Protein AF-A0A7S2YWW5-F1 (afdb_monomer)

Organism: NCBI:txid464258

Sequence (216 aa):
PGPIPVGEVAAAQPLDPAFAEREFEAAADEYDVAPGLRRFLWKLSCHEISESCARTGHFQPVDATMQGTRPLYEAATYGALCGNLRPVLRVCSSWEDVLWAYCRSLLEQRVDDAVGDALPPSSQAKSVWLGQRPTGGQPKTMR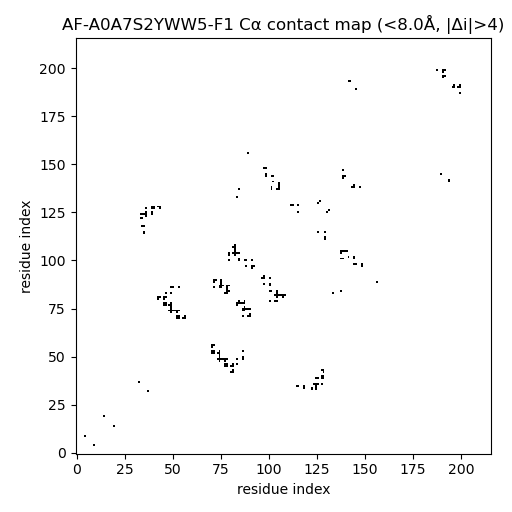EIFESMEAFSPADGSLQGGGEGAGAAHPGGQQQVAQERQQMQRQVQVSLILKDYPSLMEGLRRWVLHPSDHAV

Structure (mmCIF, N/CA/C/O backbone):
data_AF-A0A7S2YWW5-F1
#
_entry.id   AF-A0A7S2YWW5-F1
#
loop_
_atom_site.group_PDB
_atom_site.id
_atom_site.type_symbol
_atom_site.label_atom_id
_atom_site.label_alt_id
_atom_site.label_comp_id
_atom_site.label_asym_id
_atom_site.label_entity_id
_atom_site.label_seq_id
_atom_site.pdbx_PDB_ins_code
_atom_site.Cartn_x
_atom_site.Cartn_y
_atom_site.Cartn_z
_atom_site.occupancy
_atom_site.B_iso_or_equiv
_atom_site.auth_seq_id
_atom_site.auth_comp_id
_atom_site.auth_asym_id
_atom_site.auth_atom_id
_atom_site.pdbx_PDB_model_num
ATOM 1 N N . PRO A 1 1 ? 6.765 -21.912 -46.704 1.00 39.84 1 PRO A N 1
ATOM 2 C CA . PRO A 1 1 ? 5.698 -21.020 -46.197 1.00 39.84 1 PRO A CA 1
ATOM 3 C C . PRO A 1 1 ? 4.399 -21.235 -46.990 1.00 39.84 1 PRO A C 1
ATOM 5 O O . PRO A 1 1 ? 4.245 -20.703 -48.086 1.00 39.84 1 PRO A O 1
ATOM 8 N N . GLY A 1 2 ? 3.527 -22.112 -46.487 1.00 61.88 2 GLY A N 1
ATOM 9 C CA . GLY A 1 2 ? 2.169 -22.267 -47.016 1.00 61.88 2 GLY A CA 1
ATOM 10 C C . GLY A 1 2 ? 1.250 -21.159 -46.483 1.00 61.88 2 GLY A C 1
ATOM 11 O O . GLY A 1 2 ? 1.582 -20.555 -45.462 1.00 61.88 2 GLY A O 1
ATOM 12 N N . PRO A 1 3 ? 0.134 -20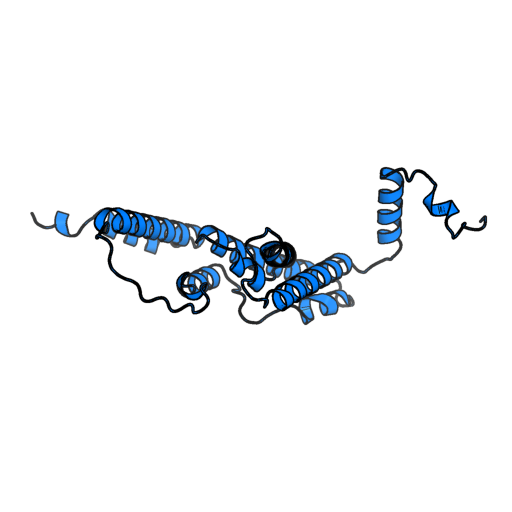.856 -47.166 1.00 56.72 3 PRO A N 1
ATOM 13 C CA . PRO A 1 3 ? -0.782 -19.804 -46.742 1.00 56.72 3 PRO A CA 1
ATOM 14 C C . PRO A 1 3 ? -1.438 -20.163 -45.403 1.00 56.72 3 PRO A C 1
ATOM 16 O O . PRO A 1 3 ? -1.953 -21.267 -45.234 1.00 56.72 3 PRO A O 1
ATOM 19 N N . ILE A 1 4 ? -1.413 -19.218 -44.462 1.00 55.25 4 ILE A N 1
ATOM 20 C CA . ILE A 1 4 ? -2.092 -19.330 -43.168 1.00 55.25 4 ILE A CA 1
ATOM 21 C C . ILE A 1 4 ? -3.601 -19.196 -43.427 1.00 55.25 4 ILE A C 1
ATOM 23 O O . ILE A 1 4 ? -4.020 -18.192 -44.012 1.00 55.25 4 ILE A O 1
ATOM 27 N N . PRO A 1 5 ? -4.430 -20.181 -43.048 1.00 48.16 5 PRO A N 1
ATOM 28 C CA . PRO A 1 5 ? -5.870 -20.088 -43.234 1.00 48.16 5 PRO A CA 1
ATOM 29 C C . PRO A 1 5 ? -6.457 -19.060 -42.260 1.00 48.16 5 PRO A C 1
ATOM 31 O O . PRO A 1 5 ? -6.271 -19.161 -41.051 1.00 48.16 5 PRO A O 1
ATOM 34 N N . VAL A 1 6 ? -7.197 -18.081 -42.784 1.00 50.25 6 VAL A N 1
ATOM 35 C CA . VAL A 1 6 ? -7.973 -17.119 -41.987 1.00 50.25 6 VAL A CA 1
ATOM 36 C C . VAL A 1 6 ? -9.455 -17.355 -42.278 1.00 50.25 6 VAL A C 1
ATOM 38 O O . VAL A 1 6 ? -9.867 -17.314 -43.437 1.00 50.25 6 VAL A O 1
ATOM 41 N N . GLY A 1 7 ? -10.250 -17.635 -41.241 1.00 55.84 7 GLY A N 1
ATOM 42 C CA . GLY A 1 7 ? -11.693 -17.900 -41.334 1.00 55.84 7 GLY A CA 1
ATOM 43 C C . GLY A 1 7 ? -12.167 -19.006 -40.383 1.00 55.84 7 GLY A C 1
ATOM 44 O O . GLY A 1 7 ? -11.367 -19.566 -39.639 1.00 55.84 7 GLY A O 1
ATOM 45 N N . GLU A 1 8 ? -13.461 -19.347 -40.429 1.00 49.97 8 GLU A N 1
ATOM 46 C CA . GLU A 1 8 ? -14.141 -20.324 -39.545 1.00 49.97 8 GLU A CA 1
ATOM 47 C C . GLU A 1 8 ? -13.454 -21.702 -39.460 1.00 49.97 8 GLU A C 1
ATOM 49 O O . GLU A 1 8 ? -13.589 -22.406 -38.462 1.00 49.97 8 GLU A O 1
ATOM 54 N N . VAL A 1 9 ? -12.649 -22.067 -40.462 1.00 50.25 9 VAL A N 1
ATOM 55 C CA . VAL A 1 9 ? -11.847 -23.303 -40.483 1.00 50.25 9 VAL A CA 1
ATOM 56 C C . VAL A 1 9 ? -10.733 -23.298 -39.420 1.00 50.25 9 VAL A C 1
ATOM 58 O O . VAL A 1 9 ? -10.378 -24.360 -38.914 1.00 50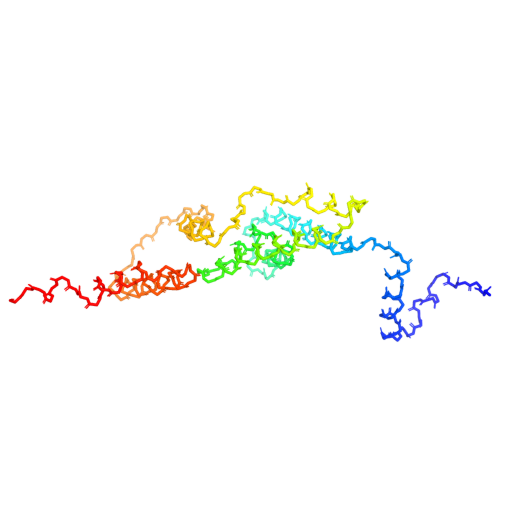.25 9 VAL A O 1
ATOM 61 N N . ALA A 1 10 ? -10.220 -22.127 -39.021 1.00 49.94 10 ALA A N 1
ATOM 62 C CA . ALA A 1 10 ? -9.253 -21.996 -37.925 1.00 49.94 10 ALA A CA 1
ATOM 63 C C . ALA A 1 10 ? -9.902 -22.186 -36.540 1.00 49.94 10 ALA A C 1
ATOM 65 O O . ALA A 1 10 ? -9.251 -22.659 -35.614 1.00 49.94 10 ALA A O 1
ATOM 66 N N . ALA A 1 11 ? -11.197 -21.877 -36.400 1.00 51.22 11 ALA A N 1
ATOM 67 C CA . ALA A 1 11 ? -11.925 -21.985 -35.133 1.00 51.22 11 ALA A CA 1
ATOM 68 C C . ALA A 1 11 ? -12.351 -23.427 -34.786 1.00 51.22 11 ALA A C 1
ATOM 70 O O . ALA A 1 11 ? -12.747 -23.692 -33.654 1.00 51.22 11 ALA A O 1
ATOM 71 N N . ALA A 1 12 ? -12.284 -24.353 -35.750 1.00 52.53 12 ALA A N 1
ATOM 72 C CA . ALA A 1 12 ? -12.723 -25.741 -35.593 1.00 52.53 12 ALA A CA 1
ATOM 73 C C . ALA A 1 12 ? -11.589 -26.727 -35.257 1.00 52.53 12 ALA A C 1
ATOM 75 O O . ALA A 1 12 ? -11.858 -27.916 -35.066 1.00 52.53 12 ALA A O 1
ATOM 76 N N . GLN A 1 13 ? -10.329 -26.279 -35.188 1.00 56.72 13 GLN A N 1
ATOM 77 C CA . GLN A 1 13 ? -9.260 -27.147 -34.700 1.00 56.72 13 GLN A CA 1
ATOM 78 C C . GLN A 1 13 ? -9.325 -27.242 -33.171 1.00 56.72 13 GLN A C 1
ATOM 80 O O . GLN A 1 13 ? -9.446 -26.211 -32.508 1.00 56.72 13 GLN A O 1
ATOM 85 N N . PRO A 1 14 ? -9.244 -28.454 -32.589 1.00 50.38 14 PRO A N 1
ATOM 86 C CA . PRO A 1 14 ? -9.071 -28.598 -31.154 1.00 50.38 14 PRO A CA 1
ATOM 87 C C . PRO A 1 14 ? -7.715 -27.991 -30.793 1.00 50.38 14 PRO A C 1
ATOM 89 O O . PRO A 1 14 ? -6.672 -28.608 -31.002 1.00 50.38 14 PRO A O 1
ATOM 92 N N . LEU A 1 15 ? -7.740 -26.746 -30.318 1.00 51.38 15 LEU A N 1
ATOM 93 C CA . LEU A 1 15 ? -6.575 -26.070 -29.773 1.00 51.38 15 LEU A CA 1
ATOM 94 C C . LEU A 1 15 ? -6.122 -26.881 -28.565 1.00 51.38 15 LEU A C 1
ATOM 96 O O . LEU A 1 15 ? -6.803 -26.911 -27.540 1.00 51.38 15 LEU A O 1
ATOM 100 N N . ASP A 1 16 ? -4.996 -27.575 -28.710 1.00 62.56 16 ASP A N 1
ATOM 101 C CA . ASP A 1 16 ? -4.280 -28.115 -27.566 1.00 62.56 16 ASP A CA 1
ATOM 102 C C . ASP A 1 16 ? -3.958 -26.920 -26.651 1.00 62.56 16 ASP A C 1
ATOM 104 O O . ASP A 1 16 ? -3.221 -26.021 -27.074 1.00 62.56 16 ASP A O 1
ATOM 108 N N . PRO A 1 17 ? -4.538 -26.848 -25.438 1.00 59.31 17 PRO A N 1
ATOM 109 C CA . PRO A 1 17 ? -4.385 -25.685 -24.573 1.00 59.31 17 PRO A CA 1
ATOM 110 C C . PRO A 1 17 ? -2.913 -25.409 -24.255 1.00 59.31 17 PRO A C 1
ATOM 112 O O . PRO A 1 17 ? -2.530 -24.250 -24.147 1.00 59.31 17 PRO A O 1
ATOM 115 N N . ALA A 1 18 ? -2.069 -26.447 -24.209 1.00 61.78 18 ALA A N 1
ATOM 116 C CA . ALA A 1 18 ? -0.636 -26.299 -23.977 1.00 61.78 18 ALA A CA 1
ATOM 117 C C . ALA A 1 18 ? 0.118 -25.747 -25.201 1.00 61.78 18 ALA A C 1
ATOM 119 O O . ALA A 1 18 ? 1.146 -25.084 -25.052 1.00 61.78 18 ALA A O 1
ATOM 120 N N . PHE A 1 19 ? -0.373 -26.013 -26.415 1.00 55.88 19 PHE A N 1
ATOM 121 C CA . PHE A 1 19 ? 0.177 -25.448 -27.647 1.00 55.88 19 PHE A CA 1
ATOM 122 C C . PHE A 1 19 ? -0.238 -23.985 -27.810 1.00 55.88 19 PHE A C 1
ATOM 124 O O . PHE A 1 19 ? 0.611 -23.149 -28.097 1.00 55.88 19 PHE A O 1
ATOM 131 N N . ALA A 1 20 ? -1.509 -23.666 -27.546 1.00 60.28 20 ALA A N 1
ATOM 132 C CA . ALA A 1 20 ? -2.020 -22.299 -27.588 1.00 60.28 20 ALA A CA 1
ATOM 133 C C . ALA A 1 20 ? -1.336 -21.401 -26.547 1.00 60.28 20 ALA A C 1
ATOM 135 O O . ALA A 1 20 ? -0.971 -20.274 -26.861 1.00 60.28 20 ALA A O 1
ATOM 136 N N . GLU A 1 21 ? -1.112 -21.903 -25.329 1.00 57.69 21 GLU A N 1
ATOM 137 C CA . GLU A 1 21 ? -0.389 -21.181 -24.277 1.00 57.69 21 GLU A CA 1
ATOM 138 C C . GLU A 1 21 ? 1.073 -20.926 -24.674 1.00 57.69 21 GLU A C 1
ATOM 140 O O . GLU A 1 21 ? 1.548 -19.801 -24.544 1.00 57.69 21 GLU A O 1
ATOM 145 N N . ARG A 1 22 ? 1.751 -21.916 -25.276 1.00 57.81 22 ARG A N 1
ATOM 146 C CA . ARG A 1 22 ? 3.111 -21.743 -25.818 1.00 57.81 22 ARG A CA 1
ATOM 147 C C . ARG A 1 22 ? 3.181 -20.795 -27.008 1.00 57.81 22 ARG A C 1
ATOM 149 O O . ARG A 1 22 ? 4.151 -20.057 -27.105 1.00 57.81 22 ARG A O 1
ATOM 156 N N . GLU A 1 23 ? 2.210 -20.815 -27.917 1.00 58.53 23 GLU A N 1
ATOM 157 C CA . GLU A 1 23 ? 2.151 -19.866 -29.035 1.00 58.53 23 GLU A CA 1
ATOM 158 C C . GLU A 1 23 ? 1.865 -18.447 -28.542 1.00 58.53 23 GLU A C 1
ATOM 160 O O . GLU A 1 23 ? 2.477 -17.505 -29.032 1.00 58.53 23 GLU A O 1
ATOM 165 N N . PHE A 1 24 ? 0.991 -18.283 -27.545 1.00 54.69 24 PHE A N 1
ATOM 166 C CA . PHE A 1 24 ? 0.744 -16.987 -26.913 1.00 54.69 24 PHE A CA 1
ATOM 167 C C . PHE A 1 24 ? 1.979 -16.461 -26.181 1.00 54.69 24 PHE A C 1
ATOM 169 O O . PHE A 1 24 ? 2.287 -15.277 -26.287 1.00 54.69 24 PHE A O 1
ATOM 176 N N . GLU A 1 25 ? 2.691 -17.323 -25.455 1.00 53.62 25 GLU A N 1
ATOM 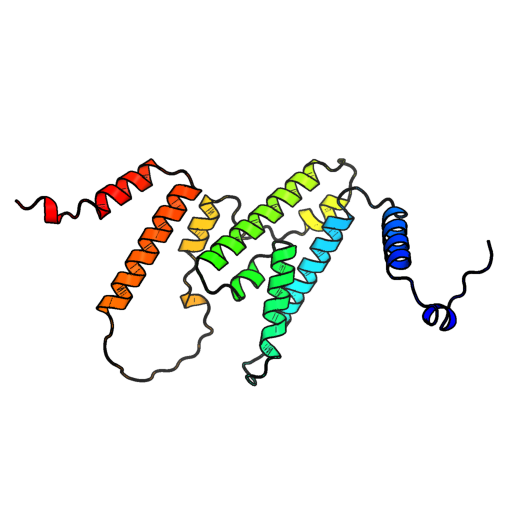177 C CA . GLU A 1 25 ? 3.923 -16.975 -24.746 1.00 53.62 25 GLU A CA 1
ATOM 178 C C . GLU A 1 25 ? 5.059 -16.656 -25.732 1.00 53.62 25 GLU A C 1
ATOM 180 O O . GLU A 1 25 ? 5.711 -15.621 -25.606 1.00 53.62 25 GLU A O 1
ATOM 185 N N . ALA A 1 26 ? 5.212 -17.457 -26.792 1.00 54.41 26 ALA A N 1
ATOM 186 C CA . ALA A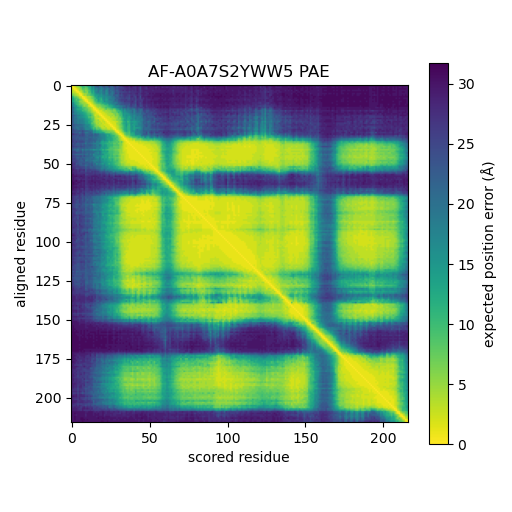 1 26 ? 6.174 -17.210 -27.864 1.00 54.41 26 ALA A CA 1
ATOM 187 C C . ALA A 1 26 ? 5.857 -15.927 -28.649 1.00 54.41 26 ALA A C 1
ATOM 189 O O . ALA A 1 26 ? 6.767 -15.150 -28.909 1.00 54.41 26 ALA A O 1
ATOM 190 N N . ALA A 1 27 ? 4.588 -15.652 -28.971 1.00 55.22 27 ALA A N 1
ATOM 191 C CA . ALA A 1 27 ? 4.165 -14.408 -29.622 1.00 55.22 27 ALA A CA 1
ATOM 192 C C . ALA A 1 27 ? 4.322 -13.184 -28.701 1.00 55.22 27 ALA A C 1
ATOM 194 O O . ALA A 1 27 ? 4.608 -12.079 -29.167 1.00 55.22 27 ALA A O 1
ATOM 195 N N . ALA A 1 28 ? 4.159 -13.368 -27.386 1.00 52.34 28 ALA A N 1
ATOM 196 C CA . ALA A 1 28 ? 4.420 -12.332 -26.393 1.00 52.34 28 ALA A CA 1
ATOM 197 C C . ALA A 1 28 ? 5.917 -12.022 -26.252 1.00 52.34 28 ALA A C 1
ATOM 199 O O . ALA A 1 28 ? 6.250 -10.876 -25.940 1.00 52.34 28 ALA A O 1
ATOM 200 N N . ASP A 1 29 ? 6.789 -13.006 -26.487 1.00 50.16 29 ASP A N 1
AT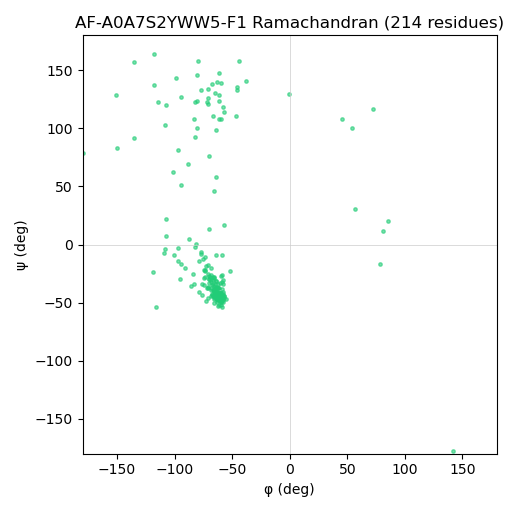OM 201 C CA . ASP A 1 29 ? 8.247 -12.857 -26.524 1.00 50.16 29 ASP A CA 1
ATOM 202 C C . ASP A 1 29 ? 8.783 -12.379 -27.886 1.00 50.16 29 ASP A C 1
ATOM 204 O O . ASP A 1 29 ? 9.821 -11.723 -27.927 1.00 50.16 29 ASP A O 1
ATOM 208 N N . GLU A 1 30 ? 8.071 -12.634 -28.989 1.00 50.72 30 GLU A N 1
ATOM 209 C CA . GLU A 1 30 ? 8.463 -12.212 -30.346 1.00 50.72 30 GLU A CA 1
ATOM 210 C C . GLU A 1 30 ? 8.371 -10.690 -30.542 1.00 50.72 30 GLU A C 1
ATOM 212 O O . GLU A 1 30 ? 9.135 -10.094 -31.306 1.00 50.72 30 GLU A O 1
ATOM 217 N N . TYR A 1 31 ? 7.483 -10.034 -29.792 1.00 53.03 31 TYR A N 1
ATOM 218 C CA . TYR A 1 31 ? 7.608 -8.607 -29.546 1.00 53.03 31 TYR A CA 1
ATOM 219 C C . TYR A 1 31 ? 8.574 -8.416 -28.383 1.00 53.03 31 TYR A C 1
ATOM 221 O O . TYR A 1 31 ? 8.230 -8.656 -27.227 1.00 53.03 31 TYR A O 1
ATOM 229 N N . ASP A 1 32 ? 9.767 -7.929 -28.710 1.00 52.41 32 ASP A N 1
ATOM 230 C CA . ASP A 1 32 ? 10.822 -7.454 -27.810 1.00 52.41 32 ASP A CA 1
ATOM 231 C C . ASP A 1 32 ? 10.326 -6.215 -27.019 1.00 52.41 32 ASP A C 1
ATOM 233 O O . ASP A 1 32 ? 10.806 -5.084 -27.135 1.00 52.41 32 ASP A O 1
ATOM 237 N N . VAL A 1 33 ? 9.231 -6.393 -26.276 1.00 60.09 33 VAL A N 1
ATOM 238 C CA . VAL A 1 33 ? 8.586 -5.381 -25.456 1.00 60.09 33 VAL A CA 1
ATOM 239 C C . VAL A 1 33 ? 9.580 -5.083 -24.349 1.00 60.09 33 VAL A C 1
ATOM 241 O O . VAL A 1 33 ? 9.839 -5.941 -23.506 1.00 60.09 33 VAL A O 1
ATOM 244 N N . ALA A 1 34 ? 10.153 -3.876 -24.387 1.00 65.94 34 ALA A N 1
ATOM 245 C CA . ALA A 1 34 ? 11.179 -3.419 -23.455 1.00 65.94 34 ALA A CA 1
ATOM 246 C C . ALA A 1 34 ? 10.908 -3.918 -22.020 1.00 65.94 34 ALA A C 1
ATOM 248 O O . ALA A 1 34 ? 9.744 -3.902 -21.593 1.00 65.94 34 ALA A O 1
ATOM 249 N N . PRO A 1 35 ? 11.944 -4.323 -21.256 1.00 68.19 35 PRO A N 1
ATOM 250 C CA . PRO A 1 35 ? 11.759 -4.865 -19.914 1.00 68.19 35 PRO A CA 1
ATOM 251 C C . PRO A 1 35 ? 10.784 -4.001 -19.099 1.00 68.19 35 PRO A C 1
ATOM 253 O O . PRO A 1 35 ? 10.814 -2.771 -19.170 1.00 68.19 35 PRO A O 1
ATOM 256 N N . GLY A 1 36 ? 9.846 -4.634 -18.392 1.00 73.25 36 GLY A N 1
ATOM 257 C CA . GLY A 1 36 ? 8.837 -3.949 -17.574 1.00 73.25 36 GLY A CA 1
ATOM 258 C C . GLY A 1 36 ? 7.633 -3.342 -18.316 1.00 73.25 36 GLY A C 1
ATOM 259 O O . GLY A 1 36 ? 6.611 -3.111 -17.670 1.00 73.25 36 GLY A O 1
ATOM 260 N N . LEU A 1 37 ? 7.666 -3.147 -19.642 1.00 83.56 37 LEU A N 1
ATOM 261 C CA . LEU A 1 37 ? 6.541 -2.543 -20.377 1.00 83.56 37 LEU A CA 1
ATOM 262 C C . LEU A 1 37 ? 5.283 -3.429 -20.358 1.00 83.56 37 LEU A C 1
ATOM 264 O O . LEU A 1 37 ? 4.196 -2.910 -20.115 1.00 83.56 37 LEU A O 1
ATOM 268 N N . ARG A 1 38 ? 5.412 -4.760 -20.485 1.00 84.00 38 ARG A N 1
ATOM 269 C CA . ARG A 1 38 ? 4.269 -5.693 -20.341 1.00 84.00 38 ARG A CA 1
ATOM 270 C C . ARG A 1 38 ? 3.583 -5.554 -18.976 1.00 84.00 38 ARG A C 1
ATOM 272 O O . ARG A 1 38 ? 2.363 -5.430 -18.904 1.00 84.00 38 ARG A O 1
ATOM 279 N N . ARG A 1 39 ? 4.374 -5.497 -17.895 1.00 87.56 39 ARG A N 1
ATOM 280 C CA . ARG A 1 39 ? 3.867 -5.308 -16.524 1.00 87.56 39 ARG A CA 1
ATOM 281 C C . ARG A 1 39 ? 3.128 -3.979 -16.393 1.00 87.56 39 ARG A C 1
A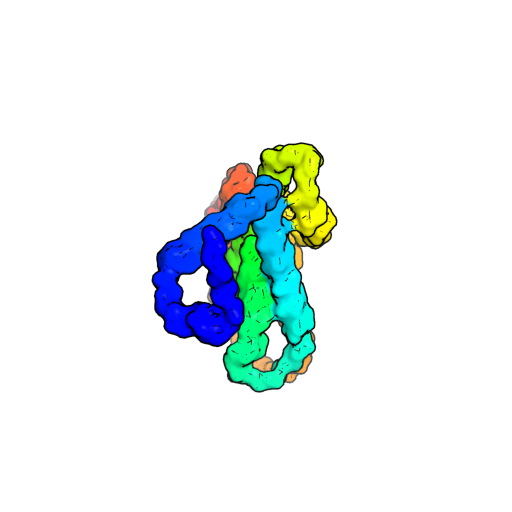TOM 283 O O . ARG A 1 39 ? 2.029 -3.951 -15.853 1.00 87.56 39 ARG A O 1
ATOM 290 N N . PHE A 1 40 ? 3.713 -2.888 -16.880 1.00 90.06 40 PHE A N 1
ATOM 291 C CA . PHE A 1 40 ? 3.111 -1.559 -16.768 1.00 90.06 40 PHE A CA 1
ATOM 292 C C . PHE A 1 40 ? 1.847 -1.395 -17.613 1.00 90.06 40 PHE A C 1
ATOM 294 O O . PHE A 1 40 ? 0.887 -0.802 -17.127 1.00 90.06 40 PHE A O 1
ATOM 301 N N . LEU A 1 41 ? 1.797 -1.976 -18.814 1.00 89.62 41 LEU A N 1
ATOM 302 C CA . LEU A 1 41 ? 0.573 -2.020 -19.620 1.00 89.62 41 LEU A CA 1
ATOM 303 C C . LEU A 1 41 ? -0.531 -2.805 -18.913 1.00 89.62 41 LEU A C 1
ATOM 305 O O . LEU A 1 41 ? -1.645 -2.305 -18.791 1.00 89.62 41 LEU A O 1
ATOM 309 N N . TRP A 1 42 ? -0.212 -3.986 -18.377 1.00 91.06 42 TRP A N 1
ATOM 310 C CA . TRP A 1 42 ? -1.174 -4.775 -17.608 1.00 91.06 42 TRP A CA 1
ATOM 311 C C . TRP A 1 42 ? -1.701 -4.006 -16.388 1.00 91.06 42 TRP A C 1
ATOM 313 O O . TRP A 1 42 ? -2.910 -3.953 -16.166 1.00 91.06 42 TRP A O 1
ATOM 323 N N . LYS A 1 43 ? -0.818 -3.336 -15.635 1.00 92.88 43 LYS A N 1
ATOM 324 C CA . LYS A 1 43 ? -1.222 -2.507 -14.489 1.00 92.88 43 LYS A CA 1
ATOM 325 C C . LYS A 1 43 ? -2.131 -1.353 -14.894 1.00 92.88 43 LYS A C 1
ATOM 327 O O . LYS A 1 43 ? -3.112 -1.100 -14.195 1.00 92.88 43 LYS A O 1
ATOM 332 N N . LEU A 1 44 ? -1.834 -0.690 -16.010 1.00 91.88 44 LEU A N 1
ATOM 333 C CA . LEU A 1 44 ? -2.680 0.365 -16.558 1.00 91.88 44 LEU A CA 1
ATOM 334 C C . LEU A 1 44 ? -4.065 -0.181 -16.926 1.00 91.88 44 LEU A C 1
ATOM 336 O O . LEU A 1 44 ? -5.068 0.407 -16.534 1.00 91.88 44 LEU A O 1
ATOM 340 N N . SER A 1 45 ? -4.140 -1.341 -17.586 1.00 92.31 45 SER A N 1
ATOM 341 C CA . SER A 1 45 ? -5.419 -1.999 -17.878 1.00 92.31 45 SER A CA 1
ATOM 342 C C . SER A 1 45 ? -6.208 -2.301 -16.602 1.00 92.31 45 SER A C 1
ATOM 344 O O . SER A 1 45 ? -7.384 -1.958 -16.515 1.00 92.31 45 SER A O 1
ATOM 346 N N . CYS A 1 46 ? -5.568 -2.880 -15.581 1.00 93.25 46 CYS A N 1
ATOM 347 C CA . CYS A 1 46 ? -6.213 -3.121 -14.289 1.00 93.25 46 CYS A CA 1
ATOM 348 C C . CYS A 1 46 ? -6.698 -1.821 -13.635 1.00 93.25 46 CYS A C 1
ATOM 350 O O . CYS A 1 46 ? -7.802 -1.781 -13.097 1.00 93.25 46 CYS A O 1
ATOM 352 N N . HIS A 1 47 ? -5.905 -0.751 -13.684 1.00 92.31 47 HIS A N 1
ATOM 353 C CA . HIS A 1 47 ? -6.294 0.549 -13.146 1.00 92.31 47 HIS A CA 1
ATOM 354 C C . HIS A 1 47 ? -7.528 1.120 -13.852 1.00 92.31 47 HIS A C 1
ATOM 356 O O . HIS A 1 47 ? -8.480 1.508 -13.178 1.00 92.31 47 HIS A O 1
ATOM 362 N N . GLU A 1 48 ? -7.552 1.111 -15.185 1.00 90.44 48 GLU A N 1
ATOM 363 C CA . GLU A 1 48 ? -8.690 1.619 -15.954 1.00 90.44 48 GLU A CA 1
ATOM 364 C C . GLU A 1 48 ? -9.965 0.811 -15.711 1.00 90.44 48 GLU A C 1
ATOM 366 O O . GLU A 1 48 ? -11.032 1.399 -15.534 1.00 90.44 48 GLU A O 1
ATOM 371 N N . ILE A 1 49 ? -9.867 -0.520 -15.622 1.00 90.50 49 ILE A N 1
ATOM 372 C CA . ILE A 1 49 ? -11.012 -1.371 -15.266 1.00 90.50 49 ILE A CA 1
ATOM 373 C C . ILE A 1 49 ? -11.494 -1.036 -13.849 1.00 90.50 49 ILE A C 1
ATOM 375 O O . ILE A 1 49 ? -12.684 -0.811 -13.635 1.00 90.50 49 ILE A O 1
ATOM 379 N N . SER A 1 50 ? -10.569 -0.936 -12.891 1.00 91.25 50 SER A N 1
ATOM 380 C CA . SER A 1 50 ? -10.872 -0.611 -11.497 1.00 91.25 50 SER A CA 1
ATOM 381 C C . SER A 1 50 ? -11.586 0.741 -11.362 1.00 91.25 50 SER A C 1
ATOM 383 O O . SER A 1 50 ? -12.621 0.831 -10.701 1.00 91.25 50 SER A O 1
ATOM 385 N N . GLU A 1 51 ? -11.103 1.780 -12.048 1.00 88.75 51 GLU A N 1
ATOM 386 C CA . GLU A 1 51 ? -11.727 3.107 -12.058 1.00 88.75 51 GLU A CA 1
ATOM 387 C C . GLU A 1 51 ? -13.046 3.133 -12.843 1.00 88.75 51 GLU A C 1
ATOM 389 O O . GLU A 1 51 ? -13.995 3.793 -12.422 1.00 88.75 51 GLU A O 1
ATOM 394 N N . SER A 1 52 ? -13.149 2.407 -13.960 1.00 85.88 52 SER A N 1
ATOM 395 C CA . SER A 1 52 ? -14.391 2.296 -14.731 1.00 85.88 52 SER A CA 1
ATOM 396 C C . SER A 1 52 ? -15.504 1.671 -13.893 1.00 85.88 52 SER A C 1
ATOM 398 O O . SER A 1 52 ? -16.554 2.292 -13.721 1.00 85.88 52 SER A O 1
ATOM 400 N N . CYS A 1 53 ? -15.239 0.516 -13.276 1.00 80.44 53 CYS A N 1
ATOM 401 C CA . CYS A 1 53 ? -16.190 -0.177 -12.410 1.00 80.44 53 CYS A CA 1
ATOM 402 C C . CYS A 1 53 ? -16.552 0.664 -11.171 1.00 80.44 53 CYS A C 1
ATOM 404 O O . CYS A 1 53 ? -17.715 0.706 -10.759 1.00 80.44 53 CYS A O 1
ATOM 406 N N . ALA A 1 54 ? -15.585 1.409 -10.617 1.00 74.50 54 ALA A N 1
ATOM 407 C CA . ALA A 1 54 ? -15.806 2.312 -9.489 1.00 74.50 54 ALA A CA 1
ATOM 408 C C . ALA A 1 54 ? -16.643 3.560 -9.836 1.00 74.50 54 ALA A C 1
ATOM 410 O O . ALA A 1 54 ? -17.299 4.097 -8.934 1.00 74.50 54 ALA A O 1
ATOM 411 N N . ARG A 1 55 ? -16.624 4.020 -11.100 1.00 74.00 55 ARG A N 1
ATOM 412 C CA . ARG A 1 55 ? -17.455 5.123 -11.629 1.00 74.00 55 ARG A CA 1
ATOM 413 C C . ARG A 1 55 ? -18.880 4.670 -11.943 1.00 74.00 55 ARG A C 1
ATOM 415 O O . ARG A 1 55 ? -19.824 5.387 -11.627 1.00 74.00 55 ARG A O 1
ATOM 422 N N . THR A 1 56 ? -19.048 3.478 -12.515 1.00 64.69 56 THR A N 1
ATOM 423 C CA . THR A 1 56 ? -20.372 2.899 -12.809 1.00 64.69 56 THR A CA 1
ATOM 424 C C . THR A 1 56 ? -21.133 2.449 -11.562 1.00 64.69 56 THR A C 1
ATOM 426 O O . THR A 1 56 ? -22.349 2.315 -11.614 1.00 64.69 56 THR A O 1
ATOM 429 N N . GLY A 1 57 ? -20.456 2.274 -10.421 1.00 54.69 57 GLY A N 1
ATOM 430 C CA . GLY A 1 57 ? -21.069 1.938 -9.128 1.00 54.69 57 GLY A CA 1
ATOM 431 C C . GLY A 1 57 ? -21.905 3.050 -8.469 1.00 54.69 57 GLY A C 1
ATOM 432 O O . GLY A 1 57 ? -22.216 2.942 -7.289 1.00 54.69 57 GLY A O 1
ATOM 433 N N . HIS A 1 58 ? -22.257 4.119 -9.190 1.00 48.53 58 HIS A N 1
ATOM 434 C CA . HIS A 1 58 ? -23.163 5.182 -8.736 1.00 48.53 58 HIS A CA 1
ATOM 435 C C . HIS A 1 58 ? -24.610 4.914 -9.201 1.00 48.53 58 HIS A C 1
ATOM 437 O O . HIS A 1 58 ? -25.244 5.765 -9.822 1.00 48.53 58 HIS A O 1
ATOM 443 N N . PHE A 1 59 ? -25.130 3.711 -8.939 1.00 41.53 59 PHE A N 1
ATOM 444 C CA . PHE A 1 59 ? -26.528 3.369 -9.208 1.00 41.53 59 PHE A CA 1
ATOM 445 C C . PHE A 1 59 ? -27.240 3.018 -7.901 1.00 41.53 59 PHE A C 1
ATOM 447 O O . PHE A 1 59 ? -26.675 2.366 -7.027 1.00 41.53 59 PHE A O 1
ATOM 454 N N . GLN A 1 60 ? -28.459 3.540 -7.780 1.00 40.69 60 GLN A N 1
ATOM 455 C CA . GLN A 1 60 ? -29.363 3.466 -6.635 1.00 40.69 60 GLN A CA 1
ATOM 456 C C . GLN A 1 60 ? -29.458 2.067 -5.994 1.00 40.69 60 GLN A C 1
ATOM 458 O O . GLN A 1 60 ? -29.251 1.065 -6.680 1.00 40.69 60 GLN A O 1
ATOM 463 N N . PRO A 1 61 ? -29.878 1.976 -4.715 1.00 42.44 61 PRO A N 1
ATOM 464 C CA . PRO A 1 61 ? -30.293 0.720 -4.107 1.00 42.44 61 PRO A CA 1
ATOM 465 C C . PRO A 1 61 ? -31.627 0.294 -4.734 1.00 42.44 61 PRO A C 1
ATOM 467 O O . PRO A 1 61 ? -32.691 0.479 -4.151 1.00 42.44 61 PRO A O 1
ATOM 470 N N . VAL A 1 62 ? -31.584 -0.221 -5.958 1.00 46.78 62 VAL A N 1
ATOM 471 C CA . VAL A 1 62 ? -32.722 -0.889 -6.580 1.00 46.78 62 VAL A CA 1
ATOM 472 C C . VAL A 1 62 ? -32.380 -2.369 -6.615 1.00 46.78 62 VAL A C 1
ATOM 474 O O . VAL A 1 62 ? -31.563 -2.833 -7.403 1.00 46.78 62 VAL A O 1
ATOM 477 N N . ASP A 1 63 ? -33.018 -3.053 -5.673 1.00 43.38 63 ASP A N 1
ATOM 478 C CA . ASP A 1 63 ? -33.192 -4.490 -5.538 1.00 43.38 63 ASP A CA 1
ATOM 479 C C . ASP A 1 63 ? -31.973 -5.323 -5.124 1.00 43.38 63 ASP A C 1
ATOM 481 O O . ASP A 1 63 ? -30.975 -5.481 -5.823 1.00 43.38 63 ASP A O 1
ATOM 485 N N . ALA A 1 64 ? -32.133 -5.941 -3.950 1.00 47.78 64 ALA A N 1
ATOM 486 C CA . ALA A 1 64 ? -31.249 -6.881 -3.267 1.00 47.78 64 ALA A CA 1
ATOM 487 C C . ALA A 1 64 ? -31.080 -8.226 -4.007 1.00 47.78 64 ALA A C 1
ATOM 489 O O . ALA A 1 64 ? -31.145 -9.302 -3.414 1.00 47.78 64 ALA A O 1
ATOM 490 N N . THR A 1 65 ? -30.857 -8.183 -5.316 1.00 48.84 65 THR A N 1
ATOM 491 C CA . THR A 1 65 ? -30.394 -9.327 -6.097 1.00 48.84 65 THR A CA 1
ATOM 492 C C . THR A 1 65 ? -28.885 -9.184 -6.298 1.00 48.84 65 THR A C 1
ATOM 494 O O . THR A 1 65 ? -28.365 -8.078 -6.418 1.00 48.84 65 THR A O 1
ATOM 497 N N . MET A 1 66 ? -28.149 -10.299 -6.282 1.00 51.50 66 MET A N 1
ATOM 498 C CA . MET A 1 66 ? -26.674 -10.407 -6.278 1.00 51.50 66 MET A CA 1
ATOM 499 C C . MET A 1 66 ? -25.907 -9.725 -7.446 1.00 51.50 66 MET A C 1
ATOM 501 O O . MET A 1 66 ? -24.746 -10.046 -7.703 1.00 51.50 66 MET A O 1
ATOM 505 N N . GLN A 1 67 ? -26.530 -8.820 -8.196 1.00 47.94 67 GLN A N 1
ATOM 506 C CA . GLN A 1 67 ? -25.964 -8.134 -9.354 1.00 47.94 67 GLN A CA 1
ATOM 507 C C . GLN A 1 67 ? -25.360 -6.762 -9.001 1.00 47.94 67 GLN A C 1
ATOM 509 O O . GLN A 1 67 ? -24.361 -6.391 -9.609 1.00 47.94 67 GLN A O 1
ATOM 514 N N . GLY A 1 68 ? -25.865 -6.057 -7.977 1.00 52.09 68 GLY A N 1
ATOM 515 C CA . GLY A 1 68 ? -25.382 -4.715 -7.599 1.00 52.09 68 GLY A CA 1
ATOM 516 C C . GLY A 1 68 ? -24.019 -4.670 -6.886 1.00 52.09 68 GLY A C 1
ATOM 517 O O . GLY A 1 68 ? -23.337 -3.650 -6.921 1.00 52.09 68 GLY A O 1
ATOM 518 N N . THR A 1 69 ? -23.577 -5.773 -6.273 1.00 58.06 69 THR A N 1
ATOM 519 C CA . THR A 1 69 ? -22.288 -5.859 -5.555 1.00 58.06 69 THR A CA 1
ATOM 520 C C . THR A 1 69 ? -21.123 -6.321 -6.428 1.00 58.06 69 THR A C 1
ATOM 522 O O . THR A 1 69 ? -19.967 -6.059 -6.091 1.00 58.06 69 THR A O 1
ATOM 525 N N . ARG A 1 70 ? -21.394 -6.976 -7.567 1.00 62.44 70 ARG A N 1
ATOM 526 C CA . ARG A 1 70 ? -20.350 -7.480 -8.478 1.00 62.44 70 ARG A CA 1
ATOM 527 C C . ARG A 1 70 ? -19.398 -6.383 -8.971 1.00 62.44 70 ARG A C 1
ATOM 529 O O . ARG A 1 70 ? -18.194 -6.610 -8.876 1.00 62.44 70 ARG A O 1
ATOM 536 N N . PRO A 1 71 ? -19.872 -5.187 -9.379 1.00 78.12 71 PRO A N 1
ATOM 537 C CA . PRO A 1 71 ? -18.977 -4.136 -9.862 1.00 78.12 71 PRO A CA 1
ATOM 538 C C . PRO A 1 71 ? -18.031 -3.598 -8.778 1.00 78.12 71 PRO A C 1
ATOM 540 O O . PRO A 1 71 ? -16.924 -3.173 -9.094 1.00 78.12 71 PRO A O 1
ATOM 543 N N . LEU A 1 72 ? -18.433 -3.631 -7.497 1.00 84.94 72 LEU A N 1
ATOM 544 C CA . LEU A 1 72 ? -17.609 -3.154 -6.378 1.00 84.94 72 LEU A CA 1
ATOM 545 C C . LEU A 1 72 ? -16.453 -4.110 -6.076 1.00 84.94 72 LEU A C 1
ATOM 547 O O . LEU A 1 72 ? -15.308 -3.674 -5.970 1.00 84.94 72 LEU A O 1
ATOM 551 N N . TYR A 1 73 ? -16.738 -5.409 -5.970 1.00 89.56 73 TYR A N 1
ATOM 552 C CA . TYR A 1 73 ? -15.700 -6.412 -5.728 1.00 89.56 73 TYR A CA 1
ATOM 553 C C . TYR A 1 73 ? -14.785 -6.598 -6.939 1.00 89.56 73 TYR A C 1
ATOM 555 O O . TYR A 1 73 ? -13.587 -6.813 -6.768 1.00 89.56 73 TYR A O 1
ATOM 563 N N . GLU A 1 74 ? -15.308 -6.456 -8.156 1.00 90.62 74 GLU A N 1
ATOM 564 C CA . GLU A 1 74 ? -14.499 -6.429 -9.374 1.00 90.62 74 GLU A CA 1
ATOM 565 C C . GLU A 1 74 ? -13.551 -5.223 -9.379 1.00 90.62 74 GLU A C 1
ATOM 567 O O . GLU A 1 74 ? -12.338 -5.392 -9.528 1.00 90.62 74 GLU A O 1
ATOM 572 N N . ALA A 1 75 ? -14.068 -4.018 -9.100 1.00 91.19 75 ALA A N 1
ATOM 573 C CA . ALA A 1 75 ? -13.248 -2.815 -8.982 1.00 91.19 75 ALA A CA 1
ATOM 574 C C . ALA A 1 75 ? -12.157 -2.972 -7.913 1.00 91.19 75 ALA A C 1
ATOM 576 O O . ALA A 1 75 ? -11.000 -2.619 -8.154 1.00 91.19 75 ALA A O 1
ATOM 577 N N . ALA A 1 76 ? -12.507 -3.531 -6.752 1.00 92.94 76 ALA A N 1
ATOM 578 C CA . ALA A 1 76 ? -11.570 -3.798 -5.668 1.00 92.94 76 ALA A CA 1
ATOM 579 C C . ALA A 1 76 ? -10.520 -4.850 -6.049 1.00 92.94 76 ALA A C 1
ATOM 581 O O . ALA A 1 76 ? -9.348 -4.675 -5.734 1.00 92.94 76 ALA A O 1
ATOM 582 N N . THR A 1 77 ? -10.901 -5.903 -6.773 1.00 94.75 77 THR A N 1
ATOM 583 C CA . THR A 1 77 ? -9.973 -6.951 -7.226 1.00 94.75 77 THR A CA 1
ATOM 584 C C . THR A 1 77 ? -8.915 -6.360 -8.149 1.00 94.75 77 THR A C 1
ATOM 586 O O . THR A 1 77 ? -7.719 -6.475 -7.880 1.00 94.75 77 THR A O 1
ATOM 589 N N . TYR A 1 78 ? -9.338 -5.644 -9.193 1.00 94.25 78 TYR A N 1
ATOM 590 C CA . TYR A 1 78 ? -8.401 -4.980 -10.097 1.00 94.25 78 TYR A CA 1
ATOM 591 C C . TYR A 1 78 ? -7.597 -3.881 -9.397 1.00 94.25 78 TYR A C 1
ATOM 593 O O . TYR A 1 78 ? -6.408 -3.722 -9.677 1.00 94.25 78 TYR A O 1
ATOM 601 N N . GLY A 1 79 ? -8.201 -3.187 -8.429 1.00 93.25 79 GLY A N 1
ATOM 602 C CA . GLY A 1 79 ? -7.507 -2.195 -7.618 1.00 93.25 79 GLY A CA 1
ATOM 603 C C . GLY A 1 79 ? -6.405 -2.809 -6.754 1.00 93.25 79 GLY A C 1
ATOM 604 O O . GLY A 1 79 ? -5.285 -2.304 -6.732 1.00 93.25 79 GLY A O 1
ATOM 605 N N . ALA A 1 80 ? -6.656 -3.957 -6.126 1.00 94.62 80 ALA A N 1
ATOM 606 C CA . ALA A 1 80 ? -5.660 -4.678 -5.336 1.00 94.62 80 ALA A CA 1
ATOM 607 C C . ALA A 1 80 ? -4.513 -5.242 -6.193 1.00 94.62 80 ALA A C 1
ATOM 609 O O . ALA A 1 80 ? -3.378 -5.366 -5.721 1.00 94.62 80 ALA A O 1
ATOM 610 N N . LEU A 1 81 ? -4.793 -5.584 -7.454 1.00 94.19 81 LEU A N 1
ATOM 611 C CA . LEU A 1 81 ? -3.797 -6.072 -8.407 1.00 94.19 81 LEU A CA 1
ATOM 612 C C . LEU A 1 81 ? -2.846 -4.965 -8.879 1.00 94.19 81 LEU A C 1
ATOM 614 O O . LEU A 1 81 ? -1.653 -5.226 -9.015 1.00 94.19 81 LEU A O 1
ATOM 618 N N . CYS A 1 82 ? -3.336 -3.735 -9.073 1.00 92.19 82 CYS A N 1
ATOM 619 C CA . CYS A 1 82 ? -2.511 -2.617 -9.550 1.00 92.19 82 CYS A CA 1
ATOM 620 C C . CYS A 1 82 ? -2.043 -1.637 -8.459 1.00 92.19 82 CYS A C 1
ATOM 622 O O . CYS A 1 82 ? -1.200 -0.781 -8.737 1.00 92.19 82 CYS A O 1
ATOM 624 N N . GLY A 1 83 ? -2.546 -1.761 -7.228 1.00 91.69 83 GLY A N 1
ATOM 625 C CA . GLY A 1 83 ? -2.263 -0.833 -6.129 1.00 91.69 83 GLY A CA 1
ATOM 626 C C . GLY A 1 83 ? -3.177 0.399 -6.103 1.00 91.69 83 GLY A C 1
ATOM 627 O O . GLY A 1 83 ? -2.824 1.409 -5.501 1.00 91.69 83 GLY A O 1
ATOM 628 N N . ASN A 1 84 ? -4.349 0.351 -6.746 1.00 91.62 84 ASN A N 1
ATOM 629 C CA . ASN A 1 84 ? -5.372 1.383 -6.597 1.00 91.62 84 ASN A CA 1
ATOM 630 C C . ASN A 1 84 ? -6.163 1.154 -5.303 1.00 91.62 84 ASN A C 1
ATOM 632 O O . ASN A 1 84 ? -7.067 0.324 -5.236 1.00 91.62 84 ASN A O 1
ATOM 636 N N . LEU A 1 85 ? -5.817 1.914 -4.270 1.00 91.25 85 LEU A N 1
ATOM 637 C CA . LEU A 1 85 ? -6.388 1.772 -2.934 1.00 91.25 85 LEU A CA 1
ATOM 638 C C . LEU A 1 85 ? -7.874 2.146 -2.851 1.00 91.25 85 LEU A C 1
ATOM 640 O O . LEU A 1 85 ? -8.618 1.548 -2.077 1.00 91.25 85 LEU A O 1
ATOM 644 N N . ARG A 1 86 ? -8.321 3.149 -3.616 1.00 90.06 86 ARG A N 1
ATOM 645 C CA . ARG A 1 86 ? -9.642 3.765 -3.420 1.00 90.06 86 ARG A CA 1
ATOM 646 C C . ARG A 1 86 ? -10.791 2.755 -3.591 1.00 90.06 86 ARG A C 1
ATOM 648 O O . ARG A 1 86 ? -11.657 2.732 -2.718 1.00 90.06 86 ARG A O 1
ATOM 655 N N . PRO A 1 87 ? -10.833 1.910 -4.639 1.00 89.75 87 PRO A N 1
ATOM 656 C CA . PRO A 1 87 ? -11.882 0.899 -4.777 1.00 89.75 87 PRO A CA 1
ATOM 657 C C . PRO A 1 87 ? -11.763 -0.237 -3.758 1.00 89.75 87 PRO A C 1
ATOM 659 O O . PRO A 1 87 ? -12.782 -0.778 -3.345 1.00 89.75 87 PRO A O 1
ATOM 662 N N . VAL A 1 88 ? -10.544 -0.561 -3.310 1.00 92.12 88 VAL A N 1
ATOM 663 C CA . VAL A 1 88 ? -10.304 -1.601 -2.294 1.00 92.12 88 VAL A CA 1
ATOM 664 C C . VAL A 1 88 ? -10.887 -1.183 -0.945 1.00 92.12 88 VAL A C 1
ATOM 666 O O . VAL A 1 88 ? -11.607 -1.960 -0.328 1.00 92.12 88 VAL A O 1
ATOM 669 N N . LEU A 1 89 ? -10.676 0.070 -0.525 1.00 90.38 89 LEU A N 1
ATOM 670 C CA . LEU A 1 89 ? -11.210 0.576 0.746 1.00 90.38 89 LEU A CA 1
ATOM 671 C C . LEU A 1 89 ? -12.741 0.514 0.833 1.00 90.38 89 LEU A C 1
ATOM 673 O O . LEU A 1 89 ? -13.275 0.385 1.929 1.00 90.38 89 LEU A O 1
ATOM 677 N N . ARG A 1 90 ? -13.456 0.566 -0.299 1.00 88.69 90 ARG A N 1
ATOM 678 C CA . ARG A 1 90 ? -14.929 0.493 -0.327 1.00 88.69 90 ARG A CA 1
ATOM 679 C C . ARG A 1 90 ? -15.485 -0.875 0.066 1.00 88.69 90 ARG A C 1
ATOM 681 O O . ARG A 1 90 ? -16.664 -0.961 0.389 1.00 88.69 90 ARG A O 1
ATOM 688 N N . VAL A 1 91 ? -14.673 -1.929 -0.009 1.00 89.38 91 VAL A N 1
ATOM 689 C CA . VAL 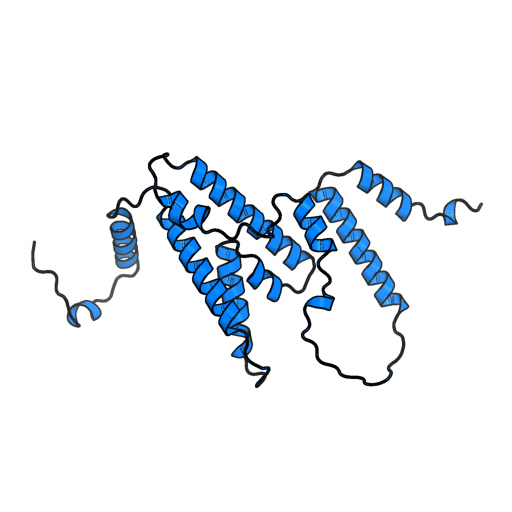A 1 91 ? -15.081 -3.297 0.349 1.00 89.38 91 VAL A CA 1
ATOM 690 C C . VAL A 1 91 ? -14.445 -3.782 1.655 1.00 89.38 91 VAL A C 1
ATOM 692 O O . VAL A 1 91 ? -14.761 -4.880 2.107 1.00 89.38 91 VAL A O 1
ATOM 695 N N . CYS A 1 92 ? -13.563 -2.983 2.263 1.00 90.69 92 CYS A N 1
ATOM 696 C CA . CYS A 1 92 ? -12.953 -3.287 3.553 1.00 90.69 92 CYS A CA 1
ATOM 697 C C . CYS A 1 92 ? -13.985 -3.159 4.680 1.00 90.69 92 CYS A C 1
ATOM 699 O O . CYS A 1 92 ? -14.718 -2.175 4.753 1.00 90.69 92 CYS A O 1
ATOM 701 N N . SER A 1 93 ? -14.013 -4.143 5.579 1.00 88.00 93 SER A N 1
ATOM 702 C CA . SER A 1 93 ? -14.990 -4.216 6.676 1.00 88.00 93 SER A CA 1
ATOM 703 C C . SER A 1 93 ? -14.346 -4.191 8.061 1.00 88.00 93 SER A C 1
ATOM 705 O O . SER A 1 93 ? -14.980 -3.801 9.042 1.00 88.00 93 SER A O 1
ATOM 707 N N . SER A 1 94 ? -13.076 -4.588 8.142 1.00 88.44 94 SER A N 1
ATOM 708 C CA . SER A 1 94 ? -12.292 -4.635 9.370 1.00 88.44 94 SER A CA 1
ATOM 709 C C . SER A 1 94 ? -11.084 -3.699 9.312 1.00 88.44 94 SER A C 1
ATOM 711 O O . SER A 1 94 ? -10.662 -3.242 8.247 1.00 88.44 94 SER A O 1
ATOM 713 N N . TRP A 1 95 ? -10.502 -3.421 10.479 1.00 89.00 95 TRP A N 1
ATOM 714 C CA . TRP A 1 95 ? -9.253 -2.662 10.571 1.00 89.00 95 TRP A CA 1
ATOM 715 C C . TRP A 1 95 ? -8.111 -3.392 9.852 1.00 89.00 95 TRP A C 1
ATOM 717 O O . TRP A 1 95 ? -7.295 -2.764 9.182 1.00 89.00 95 TRP A O 1
ATOM 727 N N . GLU A 1 96 ? -8.094 -4.719 9.945 1.00 91.25 96 GLU A N 1
ATOM 728 C CA . GLU A 1 96 ? -7.142 -5.603 9.289 1.00 91.25 96 GLU A CA 1
ATOM 729 C C . GLU A 1 96 ? -7.264 -5.527 7.759 1.00 91.25 96 GLU A C 1
ATOM 731 O O . GLU A 1 96 ? -6.241 -5.435 7.079 1.00 91.25 96 GLU A O 1
ATOM 736 N N . ASP A 1 97 ? -8.489 -5.483 7.217 1.00 92.94 97 ASP A N 1
ATOM 737 C CA . ASP A 1 97 ? -8.730 -5.323 5.774 1.00 92.94 97 ASP A CA 1
ATOM 738 C C . ASP A 1 97 ? -8.177 -3.983 5.273 1.00 92.94 97 ASP A C 1
ATOM 740 O O . ASP A 1 97 ? -7.519 -3.918 4.232 1.00 92.94 97 ASP A O 1
ATOM 744 N N . VAL A 1 98 ? -8.432 -2.907 6.027 1.00 91.25 98 VAL A N 1
ATOM 745 C CA . VAL A 1 98 ? -7.955 -1.557 5.702 1.00 91.25 98 VAL A CA 1
ATOM 746 C C . VAL A 1 98 ? -6.427 -1.502 5.769 1.00 91.25 98 VAL A C 1
ATOM 748 O O . VAL A 1 98 ? -5.793 -1.003 4.836 1.00 91.25 98 VAL A O 1
ATOM 751 N N . LEU A 1 99 ? -5.816 -2.061 6.821 1.00 92.44 99 LEU A N 1
ATOM 752 C CA . LEU A 1 99 ? -4.358 -2.139 6.952 1.00 92.44 99 LEU A CA 1
ATOM 753 C C . LEU A 1 99 ? -3.744 -2.903 5.782 1.00 92.44 99 LEU A C 1
ATOM 755 O O . LEU A 1 99 ? -2.753 -2.455 5.199 1.00 92.44 99 LEU A O 1
ATOM 759 N N . TRP A 1 100 ? -4.333 -4.047 5.431 1.00 94.25 100 TRP A N 1
ATOM 760 C CA . TRP A 1 100 ? -3.893 -4.844 4.297 1.00 94.25 100 TRP A CA 1
ATOM 761 C C . TRP A 1 100 ? -3.970 -4.040 2.999 1.00 94.25 100 TRP A C 1
ATOM 763 O O . TRP A 1 100 ? -2.993 -4.024 2.254 1.00 94.25 100 TRP A O 1
ATOM 773 N N . ALA A 1 101 ? -5.068 -3.321 2.752 1.00 93.62 101 ALA A N 1
ATOM 774 C CA . ALA A 1 101 ? -5.251 -2.523 1.542 1.00 93.62 101 ALA A CA 1
ATOM 775 C C . ALA A 1 101 ? -4.172 -1.435 1.401 1.00 93.62 101 ALA A C 1
ATOM 777 O O . ALA A 1 101 ? -3.546 -1.305 0.344 1.00 93.62 101 ALA A O 1
ATOM 778 N N . TYR A 1 102 ? -3.894 -0.703 2.482 1.00 92.56 102 TYR A N 1
ATOM 779 C CA . TYR A 1 102 ? -2.829 0.299 2.517 1.00 92.56 102 TYR A CA 1
ATOM 780 C C . TYR A 1 102 ? -1.437 -0.316 2.312 1.00 92.56 102 TYR A C 1
ATOM 782 O O . TYR A 1 102 ? -0.672 0.158 1.469 1.00 92.56 102 TYR A O 1
ATOM 790 N N . CYS A 1 103 ? -1.115 -1.399 3.029 1.00 93.56 103 CYS A N 1
ATOM 791 C CA . CYS A 1 103 ? 0.159 -2.109 2.876 1.00 93.56 103 CYS A CA 1
ATOM 792 C C . CYS A 1 103 ? 0.339 -2.648 1.453 1.00 93.56 103 CYS A C 1
ATOM 794 O O . CYS A 1 103 ? 1.424 -2.557 0.879 1.00 93.56 103 CYS A O 1
ATOM 796 N N . ARG A 1 104 ? -0.730 -3.198 0.870 1.00 93.75 104 ARG A N 1
ATOM 797 C CA . ARG A 1 104 ? -0.757 -3.747 -0.484 1.00 93.75 104 ARG A CA 1
ATOM 798 C C . ARG A 1 104 ? -0.495 -2.666 -1.527 1.00 93.75 104 ARG A C 1
ATOM 800 O O . ARG A 1 104 ? 0.318 -2.893 -2.422 1.00 93.75 104 ARG A O 1
ATOM 807 N N . SER A 1 105 ? -1.138 -1.506 -1.388 1.00 92.25 105 SER A N 1
ATOM 808 C CA . SER A 1 105 ? -0.884 -0.340 -2.238 1.00 92.25 105 SER A CA 1
ATOM 809 C C . SER A 1 105 ? 0.574 0.110 -2.129 1.00 92.25 105 SER A C 1
ATOM 811 O O . SER A 1 105 ? 1.270 0.175 -3.141 1.00 92.25 105 SER A O 1
ATOM 813 N N . LEU A 1 106 ? 1.083 0.316 -0.908 1.00 92.25 106 LEU A N 1
ATOM 814 C CA . LEU A 1 106 ? 2.474 0.717 -0.687 1.00 92.25 106 LEU A CA 1
ATOM 815 C C . LEU A 1 106 ? 3.467 -0.292 -1.287 1.00 92.25 106 LEU A C 1
ATOM 817 O O . LEU A 1 106 ? 4.440 0.109 -1.923 1.00 92.25 106 LEU A O 1
ATOM 821 N N . LEU A 1 107 ? 3.219 -1.594 -1.129 1.00 92.69 107 LEU A N 1
ATOM 822 C CA . LEU A 1 107 ? 4.042 -2.640 -1.734 1.00 92.69 107 LEU A CA 1
ATOM 823 C C . LEU A 1 107 ? 4.067 -2.521 -3.262 1.00 92.69 107 LEU A C 1
ATOM 825 O O . LEU A 1 107 ? 5.149 -2.543 -3.844 1.00 92.69 107 LEU A O 1
ATOM 829 N N . GLU A 1 108 ? 2.908 -2.367 -3.908 1.00 92.31 108 GLU A N 1
ATOM 830 C CA . GLU A 1 108 ? 2.840 -2.185 -5.363 1.00 92.31 108 GLU A CA 1
ATOM 831 C C . GLU A 1 108 ? 3.633 -0.965 -5.823 1.00 92.31 108 GLU A C 1
ATOM 833 O O . GLU A 1 108 ? 4.365 -1.055 -6.806 1.00 92.31 108 GLU A O 1
ATOM 838 N N . GLN A 1 109 ? 3.563 0.141 -5.080 1.00 90.19 109 GLN A N 1
ATOM 839 C CA . GLN A 1 109 ? 4.356 1.330 -5.377 1.00 90.19 109 GLN A CA 1
ATOM 840 C C . GLN A 1 109 ? 5.860 1.052 -5.309 1.00 90.19 109 GLN A C 1
ATOM 842 O O . GLN A 1 109 ? 6.580 1.385 -6.243 1.00 90.19 109 GLN A O 1
ATOM 847 N N . ARG A 1 110 ? 6.336 0.396 -4.241 1.00 91.25 110 ARG A N 1
ATOM 848 C CA . ARG A 1 110 ? 7.765 0.073 -4.081 1.00 91.25 110 ARG A CA 1
ATOM 849 C C . ARG A 1 110 ? 8.266 -0.898 -5.144 1.00 91.25 110 ARG A C 1
ATOM 851 O O . ARG A 1 110 ? 9.399 -0.764 -5.594 1.00 91.25 110 ARG A O 1
ATOM 858 N N . VAL A 1 111 ? 7.441 -1.868 -5.538 1.00 90.56 111 VAL A N 1
ATOM 859 C CA . VAL A 1 111 ? 7.773 -2.794 -6.627 1.00 90.56 111 VAL A CA 1
ATOM 860 C C . VAL A 1 111 ? 7.852 -2.044 -7.952 1.00 90.56 111 VAL A C 1
ATOM 862 O O . VAL A 1 111 ? 8.790 -2.271 -8.706 1.00 90.56 111 VAL A O 1
ATOM 865 N N . ASP A 1 112 ? 6.914 -1.141 -8.238 1.00 89.81 112 ASP A N 1
ATOM 866 C CA . ASP A 1 112 ? 6.947 -0.350 -9.471 1.00 89.81 112 ASP A CA 1
ATOM 867 C C . ASP A 1 112 ? 8.170 0.563 -9.542 1.00 89.81 112 ASP A C 1
ATOM 869 O O . ASP A 1 112 ? 8.793 0.654 -10.599 1.00 89.81 112 ASP A O 1
ATOM 873 N N . ASP A 1 113 ? 8.518 1.205 -8.426 1.00 89.56 113 ASP A N 1
ATOM 874 C CA . ASP A 1 113 ? 9.695 2.064 -8.324 1.00 89.56 113 ASP A CA 1
ATOM 875 C C . ASP A 1 113 ? 10.971 1.226 -8.549 1.00 89.56 113 ASP A C 1
ATOM 877 O O . ASP A 1 113 ? 11.790 1.571 -9.398 1.00 89.56 113 ASP A O 1
ATOM 881 N N . ALA A 1 114 ? 11.092 0.058 -7.901 1.00 89.50 114 ALA A N 1
ATOM 882 C CA . ALA A 1 114 ? 12.233 -0.848 -8.073 1.00 89.50 114 ALA A CA 1
ATOM 883 C C . ALA A 1 114 ? 12.341 -1.425 -9.496 1.00 89.50 114 ALA A C 1
ATOM 885 O O . ALA A 1 114 ? 13.436 -1.513 -10.052 1.00 89.50 114 ALA A O 1
ATOM 886 N N . VAL A 1 115 ? 11.210 -1.805 -10.105 1.00 87.12 115 VAL A N 1
ATOM 887 C CA . VAL A 1 115 ? 11.170 -2.230 -11.511 1.00 87.12 115 VAL A CA 1
ATOM 888 C C . VAL A 1 115 ? 11.612 -1.074 -12.393 1.00 87.12 115 VAL A C 1
ATOM 890 O O . VAL A 1 115 ? 12.469 -1.276 -13.243 1.00 87.12 115 VAL A O 1
ATOM 893 N N . GLY A 1 116 ? 11.082 0.131 -12.168 1.00 86.25 116 GLY A N 1
ATOM 894 C CA . GLY A 1 116 ? 11.470 1.343 -12.877 1.00 86.25 116 GLY A CA 1
ATOM 895 C C . GLY A 1 116 ? 12.969 1.617 -12.788 1.00 86.25 116 GLY A C 1
ATOM 896 O O . GLY A 1 116 ? 13.600 1.869 -13.811 1.00 86.25 116 GLY A O 1
ATOM 897 N N . ASP A 1 117 ? 13.562 1.534 -11.605 1.00 87.62 117 ASP A N 1
ATOM 898 C CA . ASP A 1 117 ? 14.995 1.761 -11.397 1.00 87.62 117 ASP A CA 1
ATOM 899 C C . ASP A 1 117 ? 15.871 0.728 -12.118 1.00 87.62 117 ASP A C 1
ATOM 901 O O . ASP A 1 117 ? 16.945 1.072 -12.608 1.00 87.62 117 ASP A O 1
ATOM 905 N N . ALA A 1 118 ? 15.388 -0.508 -12.265 1.00 85.31 118 ALA A N 1
ATOM 906 C CA . ALA A 1 118 ? 16.070 -1.555 -13.024 1.00 85.31 118 ALA A CA 1
ATOM 907 C C . ALA A 1 118 ? 15.976 -1.381 -14.556 1.00 85.31 118 ALA A C 1
ATOM 909 O O . ALA A 1 118 ? 16.688 -2.068 -15.293 1.00 85.31 118 ALA A O 1
ATOM 910 N N . LEU A 1 119 ? 15.112 -0.491 -15.062 1.00 84.00 119 LEU A N 1
ATOM 911 C CA . LEU A 1 119 ? 14.961 -0.262 -16.503 1.00 84.00 119 LEU A CA 1
ATOM 912 C C . LEU A 1 119 ? 16.051 0.648 -17.074 1.00 84.00 119 LEU A C 1
ATOM 914 O O . LEU A 1 119 ? 16.435 1.630 -16.432 1.00 84.00 119 LEU A O 1
ATOM 918 N N . PRO A 1 120 ? 16.473 0.415 -18.333 1.00 82.06 120 PRO A N 1
ATOM 919 C CA . PRO A 1 120 ? 17.405 1.311 -18.997 1.00 82.06 120 PRO A CA 1
ATOM 920 C C . PRO A 1 120 ? 16.798 2.722 -19.135 1.00 82.06 120 PRO A C 1
ATOM 922 O O . PRO A 1 120 ? 15.587 2.848 -19.347 1.00 82.06 120 PRO A O 1
ATOM 925 N N . PRO A 1 121 ? 17.611 3.796 -19.081 1.00 77.69 121 PRO A N 1
ATOM 926 C CA . PRO A 1 121 ? 17.124 5.177 -19.192 1.00 77.69 121 PRO A CA 1
ATOM 927 C C . PRO A 1 121 ? 16.372 5.480 -20.495 1.00 77.69 121 PRO A C 1
ATOM 929 O O . PRO A 1 121 ? 15.524 6.364 -20.524 1.00 77.69 121 PRO A O 1
ATOM 932 N N . SER A 1 122 ? 16.666 4.739 -21.567 1.00 76.88 122 SER A N 1
ATOM 933 C CA . SER A 1 122 ? 15.991 4.831 -22.866 1.00 76.88 122 SER A CA 1
ATOM 934 C C . SER A 1 122 ? 14.611 4.161 -22.898 1.00 76.88 122 SER A C 1
ATOM 936 O O . SER A 1 122 ? 13.896 4.292 -23.892 1.00 76.88 122 SER A O 1
ATOM 938 N N . SER A 1 123 ? 14.221 3.436 -21.843 1.00 80.12 123 SER A N 1
ATOM 939 C CA . SER A 1 123 ? 12.939 2.737 -21.791 1.00 80.12 123 SER A CA 1
ATOM 940 C C . SER A 1 123 ? 11.777 3.717 -21.658 1.00 80.12 123 SER A C 1
ATOM 942 O O . SER A 1 123 ? 11.645 4.436 -20.667 1.00 80.12 123 SER A O 1
ATOM 944 N N . GLN A 1 124 ? 10.863 3.673 -22.625 1.00 80.38 124 GLN A N 1
ATOM 945 C CA . GLN A 1 124 ? 9.612 4.433 -22.578 1.00 80.38 124 GLN A CA 1
ATOM 946 C C . GLN A 1 124 ? 8.604 3.846 -21.574 1.00 80.38 124 GLN A C 1
ATOM 948 O O . GLN A 1 124 ? 7.618 4.502 -21.241 1.00 80.38 124 GLN A O 1
ATOM 953 N N . ALA A 1 125 ? 8.859 2.647 -21.035 1.00 81.50 125 ALA A N 1
ATOM 954 C CA . ALA A 1 125 ? 7.937 1.931 -20.155 1.00 81.50 125 ALA A CA 1
ATOM 955 C C . ALA A 1 125 ? 7.561 2.730 -18.895 1.00 81.50 125 ALA A C 1
ATOM 957 O O . ALA A 1 125 ? 6.415 2.679 -18.451 1.00 81.50 125 ALA A O 1
ATOM 958 N N . LYS A 1 126 ? 8.492 3.530 -18.352 1.00 83.00 126 LYS A N 1
ATOM 959 C CA . LYS A 1 126 ? 8.233 4.383 -17.177 1.00 83.00 126 LYS A CA 1
ATOM 960 C C . LYS A 1 126 ? 7.096 5.379 -17.430 1.00 83.00 126 LYS A C 1
ATOM 962 O O . LYS A 1 126 ? 6.283 5.615 -16.543 1.00 83.00 126 LYS A O 1
ATOM 967 N N . SER A 1 127 ? 7.014 5.936 -18.639 1.00 85.19 127 SER A N 1
ATOM 968 C CA . SER A 1 127 ? 5.997 6.938 -18.987 1.00 85.19 127 SER A CA 1
ATOM 969 C C . SER A 1 127 ? 4.576 6.368 -19.041 1.00 85.19 127 SER A C 1
ATOM 971 O O . SER A 1 127 ? 3.625 7.097 -18.779 1.00 85.19 127 SER A O 1
ATOM 973 N N . VAL A 1 128 ? 4.442 5.065 -19.316 1.00 86.69 128 VAL A N 1
ATOM 974 C CA . VAL A 1 128 ? 3.148 4.379 -19.447 1.00 86.69 128 VAL A CA 1
ATOM 975 C C . VAL A 1 128 ? 2.429 4.287 -18.105 1.00 86.69 128 VAL A C 1
ATOM 977 O O . VAL A 1 128 ? 1.237 4.556 -18.035 1.00 86.69 128 VAL A O 1
ATOM 980 N N . TRP A 1 129 ? 3.148 3.926 -17.038 1.00 86.62 129 TRP A N 1
ATOM 981 C CA . TRP A 1 129 ? 2.546 3.716 -15.719 1.00 86.62 129 TRP A CA 1
ATOM 982 C C . TRP A 1 129 ? 3.049 4.692 -14.659 1.00 86.62 129 TRP A C 1
ATOM 984 O O . TRP A 1 129 ? 2.242 5.379 -14.042 1.00 86.62 129 TRP A O 1
ATOM 994 N N . LEU A 1 130 ? 4.365 4.817 -14.453 1.00 84.25 130 LEU A N 1
ATOM 995 C CA . LEU A 1 130 ? 4.906 5.662 -13.377 1.00 84.25 130 LEU A CA 1
ATOM 996 C C . LEU A 1 130 ? 4.533 7.140 -13.557 1.00 84.25 130 LEU A C 1
ATOM 998 O O . LEU A 1 130 ? 4.292 7.830 -12.572 1.00 84.25 130 LEU A O 1
ATOM 1002 N N . GLY A 1 131 ? 4.438 7.612 -14.805 1.00 79.69 131 GLY A N 1
ATOM 1003 C CA . GLY A 1 131 ? 3.981 8.970 -15.117 1.00 79.69 131 GLY A CA 1
ATOM 1004 C C . GLY A 1 131 ? 2.475 9.197 -14.932 1.00 79.69 131 GLY A C 1
ATOM 1005 O O . GLY A 1 131 ? 2.056 10.339 -14.768 1.00 79.69 131 GLY A O 1
ATOM 1006 N N . GLN A 1 132 ? 1.667 8.133 -14.950 1.00 78.62 132 GLN A N 1
ATOM 1007 C CA . GLN A 1 132 ? 0.200 8.198 -14.888 1.00 78.62 132 GLN A CA 1
ATOM 1008 C C . GLN A 1 132 ? -0.375 7.688 -13.557 1.00 78.62 132 GLN A C 1
ATOM 1010 O O . GLN A 1 132 ? -1.573 7.825 -13.310 1.00 78.62 132 GLN A O 1
ATOM 1015 N N . ARG A 1 133 ? 0.461 7.111 -12.683 1.00 80.12 133 ARG A N 1
ATOM 1016 C CA . ARG A 1 133 ? 0.036 6.532 -11.404 1.00 80.12 133 ARG A CA 1
ATOM 1017 C C . ARG A 1 133 ? -0.631 7.599 -10.525 1.00 80.12 133 ARG A C 1
ATOM 1019 O O . ARG A 1 133 ? -0.095 8.702 -10.400 1.00 80.12 133 ARG A O 1
ATOM 1026 N N . PRO A 1 134 ? -1.726 7.272 -9.817 1.00 71.69 134 PRO A N 1
ATOM 1027 C CA . PRO A 1 134 ? -2.282 8.151 -8.796 1.00 71.69 134 PRO A CA 1
ATOM 1028 C C . PRO A 1 134 ? -1.243 8.422 -7.696 1.00 71.69 134 PRO A C 1
ATOM 1030 O O . PRO A 1 134 ? -0.907 7.546 -6.898 1.00 71.69 134 PRO A O 1
ATOM 1033 N N . THR A 1 135 ? -0.700 9.638 -7.663 1.00 66.50 135 THR A N 1
ATOM 1034 C CA . THR A 1 135 ? 0.296 10.071 -6.665 1.00 66.50 135 THR A CA 1
ATOM 1035 C C . THR A 1 135 ? -0.333 10.782 -5.466 1.00 66.50 135 THR A C 1
ATOM 1037 O O . THR A 1 135 ? 0.304 10.905 -4.421 1.00 66.50 135 THR A O 1
ATOM 1040 N N . GLY A 1 136 ? -1.585 11.234 -5.587 1.00 62.97 136 GLY A N 1
ATOM 1041 C CA . GLY A 1 136 ? -2.303 11.946 -4.531 1.00 62.97 136 GLY A CA 1
ATOM 1042 C C . GLY A 1 136 ? -2.931 11.004 -3.502 1.00 62.97 136 GLY A C 1
ATOM 1043 O O . GLY A 1 136 ? -3.753 10.160 -3.854 1.00 62.97 136 GLY A O 1
ATOM 1044 N N . GLY A 1 137 ? -2.573 11.177 -2.226 1.00 65.81 137 GLY A N 1
ATOM 1045 C CA . GLY A 1 137 ? -3.271 10.554 -1.092 1.00 65.81 137 GLY A CA 1
ATOM 1046 C C . GLY A 1 137 ? -2.908 9.098 -0.780 1.00 65.81 137 GLY A C 1
ATOM 1047 O O . GLY A 1 137 ? -3.615 8.464 -0.006 1.00 65.81 137 GLY A O 1
ATOM 1048 N N . GLN A 1 138 ? -1.838 8.551 -1.365 1.00 74.06 138 GLN A N 1
ATOM 1049 C CA . GLN A 1 138 ? -1.311 7.238 -0.977 1.00 74.06 138 GLN A CA 1
ATOM 1050 C C . GLN A 1 138 ? -0.189 7.405 0.059 1.00 74.06 138 GLN A C 1
ATOM 1052 O O . GLN A 1 138 ? 0.756 8.151 -0.216 1.00 74.06 138 GLN A O 1
ATOM 1057 N N . PRO A 1 139 ? -0.251 6.724 1.214 1.00 75.88 139 PRO A N 1
ATOM 1058 C CA . PRO A 1 139 ? 0.814 6.788 2.206 1.00 75.88 139 PRO A CA 1
ATOM 1059 C C . PRO A 1 139 ? 2.089 6.118 1.685 1.00 75.88 139 PRO A C 1
ATOM 1061 O O . PRO A 1 139 ? 2.052 5.053 1.070 1.00 75.88 139 PRO A O 1
ATOM 1064 N N . LYS A 1 140 ? 3.235 6.749 1.945 1.00 81.69 140 LYS A N 1
ATOM 1065 C CA . LYS A 1 140 ? 4.564 6.338 1.453 1.00 81.69 140 LYS A CA 1
ATOM 1066 C C . LYS A 1 140 ? 5.353 5.524 2.475 1.00 81.69 140 LYS A C 1
ATOM 1068 O O . LYS A 1 140 ? 6.376 4.905 2.144 1.00 81.69 140 LYS A O 1
ATOM 1073 N N . THR A 1 141 ? 4.899 5.541 3.723 1.00 89.19 141 THR A N 1
ATOM 1074 C CA . THR A 1 141 ? 5.539 4.881 4.858 1.00 89.19 141 THR A CA 1
ATOM 1075 C C . THR A 1 141 ? 4.513 4.147 5.712 1.00 89.19 141 THR A C 1
ATOM 1077 O O . THR A 1 141 ? 3.338 4.499 5.734 1.00 89.19 141 THR A O 1
ATOM 1080 N N . MET A 1 142 ? 4.969 3.140 6.465 1.00 88.75 142 MET A N 1
ATOM 1081 C CA . MET A 1 142 ? 4.116 2.439 7.433 1.00 88.75 142 MET A CA 1
ATOM 1082 C C . MET A 1 142 ? 3.541 3.392 8.488 1.00 88.75 142 MET A C 1
ATOM 1084 O O . MET A 1 142 ? 2.424 3.191 8.943 1.00 88.75 142 MET A O 1
ATOM 1088 N N . ARG A 1 143 ? 4.278 4.448 8.853 1.00 88.06 143 ARG A N 1
ATOM 1089 C CA . ARG A 1 143 ? 3.804 5.476 9.786 1.00 88.06 143 ARG A CA 1
ATOM 1090 C C . ARG A 1 143 ? 2.630 6.261 9.203 1.00 88.06 143 ARG A C 1
ATOM 1092 O O . ARG A 1 143 ? 1.586 6.325 9.837 1.00 88.06 143 ARG A O 1
ATOM 1099 N N . GLU A 1 144 ? 2.778 6.762 7.977 1.00 89.06 144 GLU A N 1
ATOM 1100 C CA . GLU A 1 144 ? 1.701 7.468 7.271 1.00 89.06 144 GLU A CA 1
ATOM 1101 C C . GLU A 1 144 ? 0.473 6.575 7.053 1.00 89.06 144 GLU A C 1
ATOM 1103 O O . GLU A 1 144 ? -0.649 7.074 7.072 1.00 89.06 144 GLU A O 1
ATOM 1108 N N . ILE A 1 145 ? 0.660 5.259 6.861 1.00 90.19 145 ILE A N 1
ATOM 1109 C CA . ILE A 1 145 ? -0.455 4.301 6.800 1.00 90.19 145 ILE A CA 1
ATOM 1110 C C . ILE A 1 145 ? -1.251 4.352 8.101 1.00 90.19 145 ILE A C 1
ATOM 1112 O O . ILE A 1 145 ? -2.459 4.557 8.056 1.00 90.19 145 ILE A O 1
ATOM 1116 N N . PHE A 1 146 ? -0.594 4.197 9.251 1.00 88.12 146 PHE A N 1
ATOM 1117 C CA . PHE A 1 146 ? -1.295 4.195 10.534 1.00 88.12 146 PHE A CA 1
ATOM 1118 C C . PHE A 1 146 ? -1.942 5.549 10.850 1.00 88.12 146 PHE A C 1
ATOM 1120 O O . PHE A 1 146 ? -3.087 5.568 11.286 1.00 88.12 146 PHE A O 1
ATOM 1127 N N . GLU A 1 147 ? -1.288 6.666 10.524 1.00 85.81 147 GLU A N 1
ATOM 1128 C CA . GLU A 1 147 ? -1.885 8.009 10.632 1.00 85.81 147 GLU A CA 1
ATOM 1129 C C . GLU A 1 147 ? -3.135 8.149 9.739 1.00 85.81 147 GLU A C 1
ATOM 1131 O O . GLU A 1 147 ? -4.169 8.664 10.167 1.00 85.81 147 GLU A O 1
ATOM 1136 N N . SER A 1 148 ? -3.085 7.622 8.511 1.00 84.00 148 SER A N 1
ATOM 1137 C CA . SER A 1 148 ? -4.226 7.622 7.581 1.00 84.00 148 SER A CA 1
ATOM 1138 C C . SER A 1 148 ? -5.364 6.708 8.047 1.00 84.00 148 SER A C 1
ATOM 1140 O O . SER A 1 148 ? -6.529 6.973 7.764 1.00 84.00 148 SER A O 1
ATOM 1142 N N . MET A 1 149 ? -5.042 5.628 8.761 1.00 83.69 149 MET A N 1
ATOM 1143 C CA . MET A 1 149 ? -6.021 4.711 9.344 1.00 83.69 149 MET A CA 1
ATOM 1144 C C . MET A 1 149 ? -6.693 5.279 10.594 1.00 83.69 149 MET A C 1
ATOM 1146 O O . MET A 1 149 ? -7.866 5.007 10.814 1.00 83.69 149 MET A O 1
ATOM 1150 N N . GLU A 1 150 ? -5.983 6.066 11.402 1.00 76.00 150 GLU A N 1
ATOM 1151 C CA . GLU A 1 150 ? -6.575 6.784 12.538 1.00 76.00 150 GLU A CA 1
ATOM 1152 C C . GLU A 1 150 ? -7.555 7.866 12.069 1.00 76.00 150 GLU A C 1
ATOM 1154 O O . GLU A 1 150 ? -8.589 8.080 12.699 1.00 76.00 150 GLU A O 1
ATOM 1159 N N . ALA A 1 151 ? -7.272 8.497 10.925 1.00 68.88 151 ALA A N 1
ATOM 1160 C CA . ALA A 1 151 ? -8.201 9.407 10.259 1.00 68.88 151 ALA A CA 1
ATOM 1161 C C . ALA A 1 151 ? -9.391 8.683 9.592 1.00 68.88 151 ALA A C 1
ATOM 1163 O O . ALA A 1 151 ? -10.410 9.310 9.299 1.00 68.88 151 ALA A O 1
ATOM 1164 N N . PHE A 1 152 ? -9.281 7.374 9.343 1.00 64.88 152 PHE A N 1
ATOM 1165 C CA . PHE A 1 152 ? -10.334 6.568 8.731 1.00 64.88 152 PHE A CA 1
ATOM 1166 C C . PHE A 1 152 ? -11.359 6.137 9.791 1.00 64.88 152 PHE A C 1
ATOM 1168 O O . PHE A 1 152 ? -11.220 5.106 10.448 1.00 64.88 152 PHE A O 1
ATOM 1175 N N . SER A 1 153 ? -12.420 6.931 9.953 1.00 53.69 153 SER A N 1
ATOM 1176 C CA . SER A 1 153 ? -13.578 6.542 10.760 1.00 53.69 153 SER A CA 1
ATOM 1177 C C . SER A 1 153 ? -14.495 5.612 9.952 1.00 53.69 153 SER A C 1
ATOM 1179 O O . SER A 1 153 ? -14.993 6.022 8.901 1.00 53.69 153 SER A O 1
ATOM 1181 N N . PRO A 1 154 ? -14.806 4.388 10.424 1.00 49.94 154 PRO A N 1
ATOM 1182 C CA . PRO A 1 154 ? -15.757 3.501 9.746 1.00 49.94 154 PRO A CA 1
ATOM 1183 C C . PRO A 1 154 ? -17.191 4.067 9.696 1.00 49.94 154 PRO A C 1
ATOM 1185 O O . PRO A 1 154 ? -18.032 3.521 8.986 1.00 49.94 154 PRO A O 1
ATOM 1188 N N . ALA A 1 155 ? -17.480 5.166 10.408 1.00 43.47 155 ALA A N 1
ATOM 1189 C CA . ALA A 1 155 ? -18.766 5.862 10.340 1.00 43.47 155 ALA A CA 1
ATOM 1190 C C . ALA A 1 155 ? -18.991 6.604 9.004 1.00 43.47 155 ALA A C 1
ATOM 1192 O O . ALA A 1 155 ? -20.136 6.745 8.575 1.00 43.47 155 ALA A O 1
ATOM 1193 N N . ASP A 1 156 ? -17.924 6.998 8.302 1.00 41.03 156 ASP A N 1
ATOM 1194 C CA . ASP A 1 156 ? -18.017 7.753 7.041 1.00 41.03 156 ASP A CA 1
ATOM 1195 C C . ASP A 1 156 ? -18.140 6.854 5.793 1.00 41.03 156 ASP A C 1
ATOM 1197 O O . ASP A 1 156 ? -18.192 7.334 4.661 1.00 41.03 156 ASP A O 1
ATOM 1201 N N . GLY A 1 157 ? -18.241 5.534 5.985 1.00 40.94 157 GLY A N 1
ATOM 1202 C CA . GLY A 1 157 ? -18.551 4.567 4.926 1.00 40.94 157 GLY A CA 1
ATOM 1203 C C . GLY A 1 157 ? -20.046 4.423 4.615 1.00 40.94 157 GLY A C 1
ATOM 1204 O O . GLY A 1 157 ? -20.407 3.661 3.718 1.00 40.94 157 GLY A O 1
ATOM 1205 N N . SER A 1 158 ? -20.925 5.131 5.334 1.00 33.34 158 SER A N 1
ATOM 1206 C CA . SER A 1 158 ? -22.373 5.072 5.117 1.00 33.34 158 SER A CA 1
ATOM 1207 C C . SER A 1 158 ? -22.903 6.343 4.454 1.00 33.34 158 SER A C 1
ATOM 1209 O O . SER A 1 158 ? -22.783 7.456 4.960 1.00 33.34 158 SER A O 1
ATOM 1211 N N . LEU A 1 159 ? -23.501 6.147 3.279 1.00 35.75 159 LEU A N 1
ATOM 1212 C CA . LEU A 1 159 ? -24.400 7.088 2.625 1.00 35.75 159 LEU A CA 1
ATOM 1213 C C . LEU A 1 159 ? -25.419 7.628 3.640 1.00 35.75 159 LEU A C 1
ATOM 1215 O O . LEU A 1 159 ? -26.044 6.850 4.360 1.00 35.75 159 LEU A O 1
ATOM 1219 N N . GLN A 1 160 ? -25.612 8.951 3.648 1.00 31.77 160 GLN A N 1
ATOM 1220 C CA . GLN A 1 160 ? -26.723 9.613 4.330 1.00 31.77 160 GLN A CA 1
ATOM 1221 C C . GLN A 1 160 ? -28.045 8.900 4.014 1.00 31.77 160 GLN A C 1
ATOM 1223 O O . GLN A 1 160 ? -28.567 8.983 2.905 1.00 31.77 160 GLN A O 1
ATOM 1228 N N . GLY A 1 161 ? -28.594 8.236 5.025 1.00 27.20 161 GLY A N 1
ATOM 1229 C CA . GLY A 1 161 ? -29.964 7.754 5.073 1.00 27.20 161 GLY A CA 1
ATOM 1230 C C . GLY A 1 161 ? -30.518 8.100 6.444 1.00 27.20 161 GLY A C 1
ATOM 1231 O O . GLY A 1 161 ? -30.316 7.361 7.402 1.00 27.20 161 GLY A O 1
ATOM 1232 N N . GLY A 1 162 ? -31.152 9.270 6.545 1.00 36.03 162 GLY A N 1
ATOM 1233 C CA . GLY A 1 162 ? -31.859 9.694 7.747 1.00 36.03 162 GLY A CA 1
ATOM 1234 C C . GLY A 1 162 ? -32.996 8.727 8.065 1.00 36.03 162 GLY A C 1
ATOM 1235 O O . GLY A 1 162 ? -33.875 8.497 7.238 1.00 36.03 162 GLY A O 1
ATOM 1236 N N . GLY A 1 163 ? -32.963 8.175 9.271 1.00 28.97 163 GLY A N 1
ATOM 1237 C CA . GLY A 1 163 ? -34.010 7.333 9.831 1.00 28.97 163 GLY A CA 1
ATOM 1238 C C . GLY A 1 163 ? -34.021 7.495 11.341 1.00 28.97 163 GLY A C 1
ATOM 1239 O O . GLY A 1 163 ? -33.400 6.720 12.062 1.00 28.97 163 GLY A O 1
ATOM 1240 N N . GLU A 1 164 ? -34.696 8.542 11.811 1.00 37.34 164 GLU A N 1
ATOM 1241 C CA . GLU A 1 164 ? -35.109 8.670 13.206 1.00 37.34 164 GLU A CA 1
ATOM 1242 C C . GLU A 1 164 ? -36.062 7.516 13.555 1.00 37.34 164 GLU A C 1
ATOM 1244 O O . GLU A 1 164 ? -37.041 7.272 12.850 1.00 37.34 164 GLU A O 1
ATOM 1249 N N . GLY A 1 165 ? -35.782 6.799 14.645 1.00 30.05 165 GLY A N 1
ATOM 1250 C CA . GLY A 1 165 ? -36.609 5.668 15.057 1.00 30.05 165 GLY A CA 1
ATOM 1251 C C . GLY A 1 165 ? -36.142 4.969 16.331 1.00 30.05 165 GLY A C 1
ATOM 1252 O O . GLY A 1 165 ? -35.534 3.912 16.269 1.00 30.05 165 GLY A O 1
ATOM 1253 N N . ALA A 1 166 ? -36.466 5.581 17.471 1.00 35.16 166 ALA A N 1
ATOM 1254 C CA . ALA A 1 166 ? -36.911 4.951 18.720 1.00 35.16 166 ALA A CA 1
ATOM 1255 C C . ALA A 1 166 ? -36.170 3.707 19.280 1.00 35.16 166 ALA A C 1
ATOM 1257 O O . ALA A 1 166 ? -36.390 2.575 18.869 1.00 35.16 166 ALA A O 1
ATOM 1258 N N . GLY A 1 167 ? -35.442 3.946 20.377 1.00 45.19 167 GLY A N 1
ATOM 1259 C CA . GLY A 1 167 ? -35.541 3.200 21.641 1.00 45.19 167 GLY A CA 1
ATOM 1260 C C . GLY A 1 167 ? -35.406 1.673 21.630 1.00 45.19 167 GLY A C 1
ATOM 1261 O O . GLY A 1 167 ? -36.397 0.963 21.495 1.00 45.19 167 GLY A O 1
ATOM 1262 N N . ALA A 1 168 ? -34.220 1.172 21.996 1.00 36.47 168 ALA A N 1
ATOM 1263 C CA . ALA A 1 168 ? -34.073 -0.156 22.591 1.00 36.47 168 ALA A CA 1
ATOM 1264 C C . ALA A 1 168 ? -32.855 -0.227 23.539 1.00 36.47 168 ALA A C 1
ATOM 1266 O O . ALA A 1 168 ? -31.755 0.186 23.194 1.00 36.47 168 ALA A O 1
ATOM 1267 N N . ALA A 1 169 ? -33.128 -0.712 24.754 1.00 40.56 169 ALA A N 1
ATOM 1268 C CA . ALA A 1 169 ? -32.274 -1.150 25.866 1.00 40.56 169 ALA A CA 1
ATOM 1269 C C . ALA A 1 169 ? -30.731 -1.106 25.729 1.00 40.56 169 ALA A C 1
ATOM 1271 O O . ALA A 1 169 ? -30.150 -1.713 24.839 1.00 40.56 169 ALA A O 1
ATOM 1272 N N . HIS A 1 170 ? -30.070 -0.500 26.727 1.00 45.75 170 HIS A N 1
ATOM 1273 C CA . HIS A 1 170 ? -28.617 -0.526 26.966 1.00 45.75 170 HIS A CA 1
ATOM 1274 C C . HIS A 1 170 ? -28.047 -1.960 27.131 1.00 45.75 170 HIS A C 1
ATOM 1276 O O . HIS A 1 170 ? -28.347 -2.606 28.136 1.00 45.75 170 HIS A O 1
ATOM 1282 N N . PRO A 1 171 ? -27.119 -2.408 26.258 1.00 48.91 171 PRO A N 1
ATOM 1283 C CA . PRO A 1 171 ? -2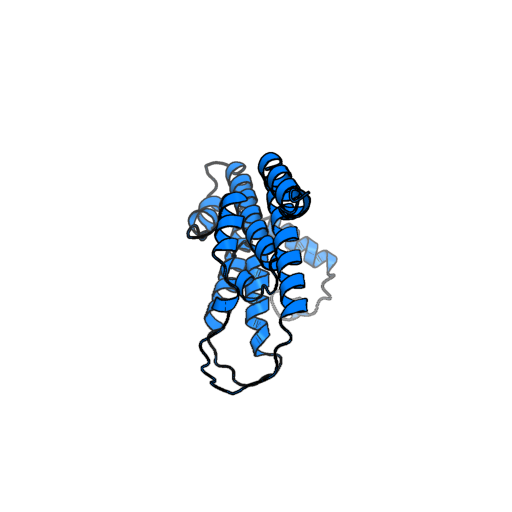6.234 -3.560 26.466 1.00 48.91 171 PRO A CA 1
ATOM 1284 C C . PRO A 1 171 ? -24.769 -3.123 26.741 1.00 48.91 171 PRO A C 1
ATOM 1286 O O . PRO A 1 171 ? -23.822 -3.873 26.513 1.00 48.91 171 PRO A O 1
ATOM 1289 N N . GLY A 1 172 ? -24.562 -1.881 27.204 1.00 55.28 172 GLY A N 1
ATOM 1290 C CA . GLY A 1 172 ? -23.328 -1.110 26.980 1.00 55.28 172 GLY A CA 1
ATOM 1291 C C . GLY A 1 172 ? -22.026 -1.621 27.613 1.00 55.28 172 GLY A C 1
ATOM 1292 O O . GLY A 1 172 ? -20.964 -1.401 27.042 1.00 55.28 172 GLY A O 1
ATOM 1293 N N . GLY A 1 173 ? -22.063 -2.338 28.740 1.00 61.59 173 GLY A N 1
ATOM 1294 C CA . GLY A 1 173 ? -20.835 -2.664 29.487 1.00 61.59 173 GLY A CA 1
ATOM 1295 C C . GLY A 1 173 ? -19.922 -3.696 28.810 1.00 61.59 173 GLY A C 1
ATOM 1296 O O . GLY A 1 173 ? -18.715 -3.498 28.712 1.00 61.59 173 GLY A O 1
ATOM 1297 N N . GLN A 1 174 ? -20.477 -4.805 28.311 1.00 66.62 174 GLN A N 1
ATOM 1298 C CA . GLN A 1 174 ? -19.666 -5.879 27.712 1.00 66.62 174 GLN A CA 1
ATOM 1299 C C . GLN A 1 174 ? -19.134 -5.507 26.325 1.00 66.62 174 GLN A C 1
ATOM 1301 O O . GLN A 1 174 ? -18.019 -5.882 25.963 1.00 66.62 174 GLN A O 1
ATOM 1306 N N . GLN A 1 175 ? -19.919 -4.750 25.560 1.00 74.62 175 GLN A N 1
ATOM 1307 C CA . GLN A 1 175 ? -19.544 -4.304 24.222 1.00 74.62 175 GLN A CA 1
ATOM 1308 C C . GLN A 1 175 ? -18.434 -3.248 24.280 1.00 74.62 175 GLN A C 1
ATOM 1310 O O . GLN A 1 175 ? -17.504 -3.299 23.478 1.00 74.62 175 GLN A O 1
ATOM 1315 N N . GLN A 1 176 ? -18.472 -2.370 25.285 1.00 75.75 176 GLN A N 1
ATOM 1316 C CA . GLN A 1 176 ? -17.424 -1.385 25.537 1.00 75.75 176 GLN A CA 1
ATOM 1317 C C . GLN A 1 176 ? -16.094 -2.045 25.934 1.00 75.75 176 GLN A C 1
ATOM 1319 O O . GLN A 1 176 ? -15.068 -1.761 25.324 1.00 75.75 176 GLN A O 1
ATOM 1324 N N . VAL A 1 177 ? -16.106 -3.010 26.863 1.00 77.50 177 VAL A N 1
ATOM 1325 C CA . VAL A 1 177 ? -14.882 -3.738 27.262 1.00 77.50 177 VAL A CA 1
ATOM 1326 C C . VAL A 1 177 ? -14.271 -4.514 26.088 1.00 77.50 177 VAL A C 1
ATOM 1328 O O . VAL A 1 177 ? -13.049 -4.593 25.953 1.00 77.50 177 VAL A O 1
ATOM 1331 N N . ALA A 1 178 ? -15.098 -5.095 25.214 1.00 77.75 178 ALA A N 1
ATOM 1332 C CA . ALA A 1 178 ? -14.611 -5.774 24.015 1.00 77.75 178 ALA A CA 1
ATOM 1333 C C . ALA A 1 178 ? -13.948 -4.798 23.024 1.00 77.75 178 ALA A C 1
ATOM 1335 O O . ALA A 1 178 ? -12.891 -5.117 22.477 1.00 77.75 178 ALA A O 1
ATOM 1336 N N . GLN A 1 179 ? -14.527 -3.608 22.831 1.00 80.25 179 GLN A N 1
ATOM 1337 C CA . GLN A 1 179 ? -13.954 -2.554 21.986 1.00 80.25 179 GLN A CA 1
ATOM 1338 C C . GLN A 1 179 ? -12.620 -2.037 22.540 1.00 80.25 179 GLN A C 1
ATOM 1340 O O . GLN A 1 179 ? -11.652 -1.929 21.788 1.00 80.25 179 GLN A O 1
ATOM 1345 N N . GLU A 1 180 ? -12.527 -1.802 23.851 1.00 81.12 180 GLU A N 1
ATOM 1346 C CA . GLU A 1 180 ? -11.285 -1.378 24.513 1.00 81.12 180 GLU A CA 1
ATOM 1347 C C . GLU A 1 180 ? -10.170 -2.420 24.346 1.00 81.12 180 GLU A C 1
ATOM 1349 O O . GLU A 1 180 ? -9.046 -2.081 23.971 1.00 81.12 180 GLU A O 1
ATOM 1354 N N . ARG A 1 181 ? -10.480 -3.712 24.525 1.00 84.38 181 ARG A N 1
ATOM 1355 C CA . ARG A 1 181 ? -9.514 -4.799 24.288 1.00 84.38 181 ARG A CA 1
ATOM 1356 C C . ARG A 1 181 ? -9.026 -4.837 22.842 1.00 84.38 181 ARG A C 1
ATOM 1358 O O . ARG A 1 181 ? -7.830 -5.007 22.612 1.00 84.38 181 ARG A O 1
ATOM 1365 N N . GLN A 1 182 ? -9.928 -4.664 21.875 1.00 85.19 182 GLN A N 1
ATOM 1366 C CA . GLN A 1 182 ? -9.557 -4.597 20.458 1.00 85.19 182 GLN A CA 1
ATOM 1367 C C . GLN A 1 182 ? -8.661 -3.388 20.172 1.00 85.19 182 GLN A C 1
ATOM 1369 O O . GLN A 1 182 ? -7.679 -3.513 19.443 1.00 85.19 182 GLN A O 1
ATOM 1374 N N . GLN A 1 183 ? -8.950 -2.234 20.775 1.00 84.94 183 GLN A N 1
ATOM 1375 C CA . GLN A 1 183 ? -8.124 -1.039 20.635 1.00 84.94 183 GLN A CA 1
ATOM 1376 C C . GLN A 1 183 ? -6.719 -1.244 21.218 1.00 84.94 183 GLN A C 1
ATOM 1378 O O . GLN A 1 183 ? -5.735 -0.929 20.549 1.00 84.94 183 GLN A O 1
ATOM 1383 N N . MET A 1 184 ? -6.608 -1.835 22.413 1.00 87.31 184 MET A N 1
ATOM 1384 C CA . MET A 1 184 ? -5.316 -2.172 23.024 1.00 87.31 184 MET A CA 1
ATOM 1385 C C . MET A 1 184 ? -4.521 -3.147 22.152 1.00 87.31 184 MET A C 1
ATOM 1387 O O . MET A 1 184 ? -3.339 -2.928 21.892 1.00 87.31 184 MET A O 1
ATOM 1391 N N . GLN A 1 185 ? -5.167 -4.205 21.653 1.00 89.75 185 GLN A N 1
ATOM 1392 C CA . GLN A 1 185 ? -4.527 -5.178 20.769 1.00 89.75 185 GLN A CA 1
ATOM 1393 C C . GLN A 1 185 ? -3.988 -4.513 19.494 1.00 89.75 185 GLN A C 1
ATOM 1395 O O . GLN A 1 185 ? -2.849 -4.780 19.107 1.00 89.75 185 GLN A O 1
ATOM 1400 N N . ARG A 1 186 ? -4.764 -3.614 18.874 1.00 89.94 186 ARG A N 1
ATOM 1401 C CA . ARG A 1 186 ? -4.330 -2.855 17.690 1.00 89.94 186 ARG A CA 1
ATOM 1402 C C . ARG A 1 186 ? -3.140 -1.955 18.000 1.00 89.94 186 ARG A C 1
ATOM 1404 O O . ARG A 1 186 ? -2.180 -1.951 17.241 1.00 89.94 186 ARG A O 1
ATOM 1411 N N . GLN A 1 187 ? -3.147 -1.250 19.131 1.00 88.06 187 GLN A N 1
ATOM 1412 C CA . GLN A 1 187 ? -2.011 -0.415 19.537 1.00 88.06 187 GLN A CA 1
ATOM 1413 C C . GLN A 1 187 ? -0.732 -1.239 19.731 1.00 88.06 187 GLN A C 1
ATOM 1415 O O . GLN A 1 187 ? 0.321 -0.854 19.227 1.00 88.06 187 GLN A O 1
ATOM 1420 N N . VAL A 1 188 ? -0.827 -2.414 20.364 1.00 91.00 188 VAL A N 1
ATOM 1421 C CA . VAL A 1 188 ? 0.313 -3.338 20.483 1.00 91.00 188 VAL A CA 1
ATOM 1422 C C . VAL A 1 188 ? 0.818 -3.764 19.104 1.00 91.00 188 VAL A C 1
ATOM 1424 O O . VAL A 1 188 ? 2.020 -3.709 18.847 1.00 91.00 188 VAL A O 1
ATOM 1427 N N . GLN A 1 189 ? -0.083 -4.161 18.201 1.00 91.25 189 GLN A N 1
ATOM 1428 C CA . GLN A 1 189 ? 0.277 -4.553 16.836 1.00 91.25 189 GLN A CA 1
ATOM 1429 C C . GLN A 1 189 ? 0.983 -3.417 16.083 1.00 91.25 189 GLN A C 1
ATOM 1431 O O . GLN A 1 189 ? 2.025 -3.656 15.475 1.00 91.25 189 GLN A O 1
ATOM 1436 N N . VAL A 1 190 ? 0.474 -2.184 16.165 1.00 91.12 190 VAL A N 1
ATOM 1437 C CA . VAL A 1 190 ? 1.088 -1.001 15.542 1.00 91.12 190 VAL A CA 1
ATOM 1438 C C . VAL A 1 190 ? 2.498 -0.771 16.082 1.00 91.12 190 VAL A C 1
ATOM 1440 O O . VAL A 1 190 ? 3.437 -0.648 15.294 1.00 91.12 190 VAL A O 1
ATOM 1443 N N . SER A 1 191 ? 2.685 -0.774 17.406 1.00 91.06 191 SER A N 1
ATOM 1444 C CA . SER A 1 191 ? 4.011 -0.579 18.003 1.00 91.06 191 SER A CA 1
ATOM 1445 C C . SER A 1 191 ? 4.998 -1.678 17.605 1.00 91.06 191 SER A C 1
ATOM 1447 O O . SER A 1 191 ? 6.162 -1.381 17.339 1.00 91.06 191 SER A O 1
ATOM 1449 N N . LEU A 1 192 ? 4.550 -2.934 17.495 1.00 94.00 192 LEU A N 1
ATOM 1450 C CA . LEU A 1 192 ? 5.386 -4.039 17.015 1.00 94.00 192 LEU A CA 1
ATOM 1451 C C . LEU A 1 192 ? 5.779 -3.864 15.542 1.00 94.00 192 LEU A C 1
ATOM 1453 O O . LEU A 1 192 ? 6.952 -4.019 15.201 1.00 94.00 192 LEU A O 1
ATOM 1457 N N . ILE A 1 193 ? 4.828 -3.504 14.675 1.00 92.88 193 ILE A N 1
ATOM 1458 C CA . ILE A 1 193 ? 5.071 -3.294 13.238 1.00 92.88 193 ILE A CA 1
ATOM 1459 C C . ILE A 1 193 ? 6.029 -2.118 13.011 1.00 92.88 193 ILE A C 1
ATOM 1461 O O . ILE A 1 193 ? 6.952 -2.214 12.200 1.00 92.88 193 ILE A O 1
ATOM 1465 N N . LEU A 1 194 ? 5.848 -1.023 13.754 1.00 92.88 194 LEU A N 1
ATOM 1466 C CA . LEU A 1 194 ? 6.721 0.152 13.703 1.00 92.88 194 LEU A CA 1
ATOM 1467 C C . LEU A 1 194 ? 8.045 -0.034 14.457 1.00 92.88 194 LEU A C 1
ATOM 1469 O O . LEU A 1 194 ? 8.918 0.828 14.356 1.00 92.88 194 LEU A O 1
ATOM 1473 N N . LYS A 1 195 ? 8.213 -1.150 15.181 1.00 93.00 195 LYS A N 1
ATOM 1474 C CA . LYS A 1 195 ? 9.357 -1.431 16.064 1.00 93.00 195 LYS A CA 1
ATOM 1475 C C . LYS A 1 195 ? 9.566 -0.354 17.139 1.00 93.00 195 LYS A C 1
ATOM 1477 O O . LYS A 1 195 ? 10.690 -0.119 17.581 1.00 93.00 195 LYS A O 1
ATOM 1482 N N . ASP A 1 196 ? 8.483 0.285 17.574 1.00 92.62 196 ASP A N 1
ATOM 1483 C CA . ASP A 1 196 ? 8.478 1.276 18.650 1.00 92.62 196 ASP A CA 1
ATOM 1484 C C . ASP A 1 196 ? 8.294 0.590 20.013 1.00 92.62 196 ASP A C 1
ATOM 1486 O O . ASP A 1 196 ? 7.249 0.659 20.666 1.00 92.62 196 ASP A O 1
ATOM 1490 N N . TYR A 1 197 ? 9.330 -0.143 20.421 1.00 93.50 197 TYR A N 1
ATOM 1491 C CA . TYR A 1 197 ? 9.348 -0.862 21.694 1.00 93.50 197 TYR A CA 1
ATOM 1492 C C . TYR A 1 197 ? 9.264 0.048 22.933 1.00 93.50 197 TYR A C 1
ATOM 1494 O O . TYR A 1 197 ? 8.599 -0.354 23.887 1.00 93.50 197 TYR A O 1
ATOM 1502 N N . PRO A 1 198 ? 9.885 1.247 22.975 1.00 93.56 198 PRO A N 1
ATOM 1503 C CA . PRO A 1 198 ? 9.755 2.140 24.126 1.00 93.56 198 PRO A CA 1
ATOM 1504 C C . PRO A 1 198 ? 8.300 2.525 24.419 1.00 93.56 198 PRO A C 1
ATOM 1506 O O . PRO A 1 198 ? 7.846 2.355 25.552 1.00 93.56 198 PRO A O 1
ATOM 1509 N N . SER A 1 199 ? 7.554 2.963 23.399 1.00 89.00 199 SER A N 1
ATOM 1510 C CA . SER A 1 199 ? 6.140 3.331 23.544 1.00 89.00 199 SER A CA 1
ATOM 1511 C C . SER A 1 199 ? 5.269 2.132 23.919 1.00 89.00 199 SER A C 1
ATOM 1513 O O . SER A 1 199 ? 4.374 2.258 24.754 1.00 89.00 199 SER A O 1
ATOM 1515 N N . LEU A 1 200 ? 5.564 0.949 23.363 1.00 91.69 200 LEU A N 1
ATOM 1516 C CA . LEU A 1 200 ? 4.887 -0.297 23.730 1.00 91.69 200 LEU A CA 1
ATOM 1517 C C . LEU A 1 200 ? 5.066 -0.624 25.216 1.00 91.69 200 LEU A C 1
ATOM 1519 O O . LEU A 1 200 ? 4.093 -0.923 25.905 1.00 91.69 200 LEU A O 1
ATOM 1523 N N . MET A 1 201 ? 6.303 -0.576 25.714 1.00 92.44 201 MET A N 1
ATOM 1524 C CA . MET A 1 201 ? 6.596 -0.909 27.109 1.00 92.44 201 MET A CA 1
ATOM 1525 C C . MET A 1 201 ? 5.956 0.084 28.078 1.00 92.44 201 MET A C 1
ATOM 1527 O O . MET A 1 201 ? 5.492 -0.326 29.140 1.00 92.44 201 MET A O 1
ATOM 1531 N N . GLU A 1 202 ? 5.890 1.366 27.717 1.00 90.12 202 GLU A N 1
ATOM 1532 C CA . GLU A 1 202 ? 5.199 2.378 28.519 1.00 90.12 202 GLU A CA 1
ATOM 1533 C C . GLU A 1 202 ? 3.679 2.159 28.537 1.00 90.12 202 GLU A C 1
ATOM 1535 O O . GLU A 1 202 ? 3.058 2.195 29.600 1.00 90.12 202 GLU A O 1
ATOM 1540 N N . GLY A 1 203 ? 3.082 1.840 27.383 1.00 86.31 203 GLY A N 1
ATOM 1541 C CA . GLY A 1 203 ? 1.668 1.472 27.289 1.00 86.31 203 GLY A CA 1
ATOM 1542 C C . GLY A 1 203 ? 1.332 0.242 28.135 1.00 86.31 203 GLY A C 1
ATOM 1543 O O . GLY A 1 203 ? 0.417 0.286 28.955 1.00 86.31 203 GLY A O 1
ATOM 1544 N N . LEU A 1 204 ? 2.129 -0.826 28.018 1.00 88.38 204 LEU A N 1
ATOM 1545 C CA . LEU A 1 204 ? 1.961 -2.045 28.814 1.00 88.38 204 LEU A CA 1
ATOM 1546 C C . LEU A 1 204 ? 2.103 -1.779 30.313 1.00 88.38 204 LEU A C 1
ATOM 1548 O O . LEU A 1 204 ? 1.306 -2.300 31.089 1.00 88.38 204 LEU A O 1
ATOM 1552 N N . ARG A 1 205 ? 3.066 -0.950 30.736 1.00 88.50 205 ARG A N 1
ATOM 1553 C CA . ARG A 1 205 ? 3.183 -0.542 32.144 1.00 88.50 205 ARG A CA 1
ATOM 1554 C C . ARG A 1 205 ? 1.923 0.159 32.619 1.00 88.50 205 ARG A C 1
ATOM 1556 O O . ARG A 1 205 ? 1.406 -0.219 33.658 1.00 88.50 205 ARG A O 1
ATOM 1563 N N . ARG A 1 206 ? 1.398 1.119 31.854 1.00 85.38 206 ARG A N 1
ATOM 1564 C CA . ARG A 1 206 ? 0.176 1.855 32.211 1.00 85.38 206 ARG A CA 1
ATOM 1565 C C . ARG A 1 206 ? -1.068 0.961 32.275 1.00 85.38 206 ARG A C 1
ATOM 1567 O O . ARG A 1 206 ? -1.976 1.252 33.045 1.00 85.38 206 ARG A O 1
ATOM 1574 N N . TRP A 1 207 ? -1.134 -0.097 31.469 1.00 82.19 207 TRP A N 1
ATOM 1575 C CA . TRP A 1 207 ? -2.282 -1.011 31.450 1.00 82.19 207 TRP A CA 1
ATOM 1576 C C . TRP A 1 207 ? -2.208 -2.117 32.497 1.00 82.19 207 TRP A C 1
ATOM 1578 O O . TRP A 1 207 ? -3.239 -2.524 33.023 1.00 82.19 207 TRP A O 1
ATOM 1588 N N . VAL A 1 208 ? -1.006 -2.621 32.779 1.00 79.75 208 VAL A N 1
ATOM 1589 C CA . VAL A 1 208 ? -0.781 -3.684 33.768 1.00 79.75 208 VAL A CA 1
ATOM 1590 C C . VAL A 1 208 ? -0.698 -3.109 35.182 1.00 79.75 208 VAL A C 1
ATOM 1592 O O . VAL A 1 208 ? -1.159 -3.748 36.119 1.00 79.75 208 VAL A O 1
ATOM 1595 N N . LEU A 1 209 ? -0.148 -1.903 35.337 1.00 68.50 209 LEU A N 1
ATOM 1596 C CA . LEU A 1 209 ? -0.112 -1.161 36.595 1.00 68.50 209 LEU A CA 1
ATOM 1597 C C . LEU A 1 209 ? -1.284 -0.178 36.589 1.00 68.50 209 LEU A C 1
ATOM 1599 O O . LEU A 1 209 ? -1.142 0.990 36.222 1.00 68.50 209 LEU A O 1
ATOM 1603 N N . HIS A 1 210 ? -2.476 -0.660 36.932 1.00 55.38 210 HIS A N 1
ATOM 1604 C CA . HIS A 1 210 ? -3.622 0.230 37.085 1.00 55.38 210 HIS A CA 1
ATOM 1605 C C . HIS A 1 210 ? -3.329 1.212 38.241 1.00 55.38 210 HIS A C 1
ATOM 1607 O O . HIS A 1 210 ? -2.811 0.785 39.274 1.00 55.38 210 HIS A O 1
ATOM 1613 N N . PRO A 1 211 ? -3.680 2.511 38.153 1.00 52.69 211 PRO A N 1
ATOM 1614 C CA . PRO A 1 211 ? -3.444 3.481 39.234 1.00 52.69 211 PRO A CA 1
ATOM 1615 C C . PRO A 1 211 ? -4.113 3.127 40.579 1.00 52.69 211 PRO A C 1
ATOM 1617 O O . PRO A 1 211 ? -3.821 3.760 41.590 1.00 52.69 211 PRO A O 1
ATOM 1620 N N . SER A 1 212 ? -4.981 2.112 40.614 1.00 51.09 212 SER A N 1
ATOM 1621 C CA . SER A 1 212 ? -5.585 1.564 41.834 1.00 51.09 212 SER A CA 1
ATOM 1622 C C . SER A 1 212 ? -4.616 0.722 42.673 1.00 51.09 212 SER A C 1
ATOM 1624 O O . SER A 1 212 ? -4.825 0.605 43.875 1.00 51.09 212 SER A O 1
ATOM 1626 N N . ASP A 1 213 ? -3.550 0.173 42.079 1.00 45.81 213 ASP A N 1
ATOM 1627 C CA . ASP A 1 213 ? -2.590 -0.698 42.782 1.00 45.81 213 ASP A CA 1
ATOM 1628 C C . ASP A 1 213 ? -1.537 0.090 43.587 1.00 45.81 213 ASP A C 1
ATOM 1630 O O . ASP A 1 213 ? -0.684 -0.492 44.256 1.00 45.81 213 ASP A O 1
ATOM 1634 N N . HIS A 1 214 ? -1.613 1.426 43.566 1.00 47.38 214 HIS A N 1
ATOM 1635 C CA . HIS A 1 214 ? -0.787 2.331 44.372 1.00 47.38 214 HIS A CA 1
ATOM 1636 C C . HIS A 1 214 ? -1.555 3.006 45.524 1.00 47.38 214 HIS A C 1
ATOM 1638 O O . HIS A 1 214 ? -1.006 3.882 46.188 1.00 47.38 214 HIS A O 1
ATOM 1644 N N . ALA A 1 215 ? -2.809 2.610 45.774 1.00 38.66 215 ALA A N 1
ATOM 1645 C CA . ALA A 1 215 ? -3.597 3.067 46.918 1.00 38.66 215 ALA A CA 1
ATOM 1646 C C . ALA A 1 215 ? -3.624 2.005 48.034 1.00 38.66 215 ALA A C 1
ATOM 1648 O O . ALA A 1 215 ? -4.686 1.484 48.372 1.00 38.66 215 ALA A O 1
ATOM 1649 N N . VAL A 1 216 ? -2.453 1.680 48.593 1.00 36.22 216 VAL A N 1
ATOM 1650 C CA . VAL A 1 216 ? -2.298 0.993 49.890 1.00 36.22 216 VAL A CA 1
ATOM 1651 C C . VAL A 1 216 ? -1.181 1.666 50.671 1.00 36.22 216 VAL A C 1
ATOM 1653 O O . VAL A 1 216 ? -0.102 1.876 50.072 1.00 36.22 216 VAL A O 1
#

Mean predicted aligned error: 14.63 Å

Nearest PDB structures (foldseek):
  8bw9-assembly1_B  TM=2.882E-01  e=7.302E+00  Drosophila melanogaster

Solvent-accessible surface area (backbone atoms only — not comparable to full-atom values): 12960 Å² total; per-residue (Å²): 138,78,86,80,80,82,58,75,76,61,74,69,56,86,72,51,65,71,56,52,52,49,50,51,52,49,56,58,57,70,48,82,64,56,80,65,30,66,59,30,52,52,34,46,51,28,41,51,50,14,51,49,31,56,61,66,62,80,62,77,98,74,66,100,53,92,67,76,56,50,42,52,55,50,7,17,51,28,8,65,74,47,31,41,47,72,42,32,56,75,73,43,87,46,72,66,48,44,51,47,42,50,53,46,20,39,49,41,51,54,50,51,52,53,53,51,70,73,41,62,92,88,52,64,38,47,62,67,27,74,70,66,52,89,74,80,90,65,52,90,43,76,65,49,40,52,56,53,50,72,70,54,56,82,75,76,76,58,79,94,71,93,73,92,76,81,89,80,82,90,70,62,69,66,60,47,54,52,50,52,51,52,51,52,52,49,51,50,50,49,26,61,75,71,65,38,57,71,62,42,54,53,51,51,46,57,67,74,52,45,83,70,82,72,75,122

Secondary structure (DSSP, 8-state):
-PPPP-SHHHHTS---HHHHHHHHHHHHHHS---TTHHHHHHHHHHHHHHHHHHHHT-------STTSSHHHHHHHHHHHHHT-HHHHHTT--SHHHHHHHHHHHHHHHHHHHHHHHHS-TT-THHHHHTTTS--TT--SSHHHHHHHHHS--GGGGS-------------HHHHHHHHHHHHHHHHHHHHHHTT-HHHHHHHHHHHHS-GGGG--

InterPro domains:
  IPR007252 Nuclear pore protein 84/107 [PF04121] (38-210)
  IPR007252 Nuclear pore protein 84/107 [PTHR13003] (36-213)

pLDDT: mean 73.05, std 19.4, range [27.2, 94.75]

Radius of gyration: 25.5 Å; Cα contacts (8 Å, |Δi|>4): 139; chains: 1; bounding box: 54×40×97 Å

Foldseek 3Di:
DDDDDDDPVVVPDPPPVVNVVVVVVVVVVVPPQFQLLVVLVLLVVLQVLLVVLVVVLPDDPDDPDPPSCVSLVSSLVSCLVNLNLPSQVLPDDDLVSLLCSLVSSLVNVVVLVVSVVPGDPPRPSCCSHVVPDPPPPRDNDLVVSVVVSVVDDPVVSDDDDDDDDDDDDDPDPVVVVVVVVVVLVVVLVSCVVVVVVVVNVVSCCCVVVPVVVPPD